Protein AF-H8H345-F1 (afdb_monomer)

Mean predicted aligned error: 16.33 Å

Secondary structure (DSSP, 8-state):
----PPPPP-PPPGGGSSS------PPPPPPTT-----PPPP-TTTHHHHHHHHHHHHHTTTTSTT-TTHHHHHHHHHHHHHHHHHTTSS---------SHHHHHHHHHHHHHHHHHHHHHHHHHHHHHHHHHHHHHHHHHHHHHHHHHHHHHH-SSSSEEE-SS-EEE--PPPP----S-HHHHHHHHHHH-GGGGGG--PPP-HHHHHHHEEEETTEEEETTT--B---TTPPP-------------TT------

Foldseek 3Di:
DDDDDDDDDDDDDPPPPPPPDDDPDPDDDDPPDDDQPQDPQDDPVCLVVLVVVLVVCVVVVLCDDPPPCVSVNVNSVVNNVVVCCVVVVDPPPPPDDPPDPVSVVVVLVVVLVVVVVVVVVVVVVVVVVVVVVVVVVVCCVVCVVVVVVVQVVPDDPDQWDDDPVGIDGDDDDDDDDDDPDPVVVVVVLVVVDDPSVVVDDDDDDVVVVVVQWDDDPPFIAGPVPRHTDPDPPDDDDHDDDDDDRDHDPPPPDPPDD

Sequence (257 aa):
MVRIDSPPESPQPLAAFLQTIPDLQLPSPPPAGKTVHMISAIDPTTYADALTRIQALWNAGASQIGHPDHAEFEGLYAAITVYEVAEGLSAPQDQFQIDTLERLQWFVGKKADLQSRKVRLKAQYDAMLRDIERNEEHLDWRYAAQAEQVLRANLSKGKSLKLLTGTVGLRKTAARVGTTDDAALLRALEAAGGDLATVIEPKINLTALNRLIKIEGDTVYLVSEGTIAELPGLSIKPATETFFVKAGKEGEGTDQE

Radius of gyration: 32.76 Å; Cα contacts (8 Å, |Δi|>4): 122; chains: 1; bounding box: 68×77×84 Å

Structure (mmCIF, N/CA/C/O backbone):
data_AF-H8H345-F1
#
_entry.id   AF-H8H345-F1
#
loop_
_atom_site.group_PDB
_atom_site.id
_atom_site.type_symbol
_atom_site.label_atom_id
_atom_site.label_alt_id
_atom_site.label_comp_id
_atom_site.label_asym_id
_atom_site.label_entity_id
_atom_site.label_seq_id
_atom_site.pdbx_PDB_ins_code
_atom_site.Cartn_x
_atom_site.Cartn_y
_atom_site.Cartn_z
_atom_site.occupancy
_atom_site.B_iso_or_equiv
_atom_site.auth_seq_id
_atom_site.auth_comp_id
_atom_s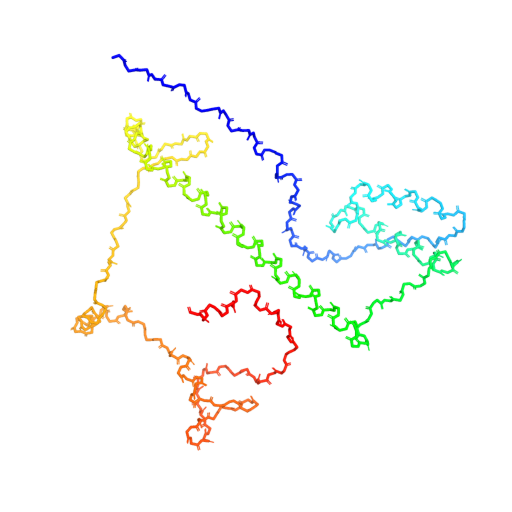ite.auth_asym_id
_atom_site.auth_atom_id
_atom_site.pdbx_PDB_model_num
ATOM 1 N N . MET A 1 1 ? 9.483 35.669 -39.338 1.00 37.41 1 MET A N 1
ATOM 2 C CA . MET A 1 1 ? 9.876 36.281 -38.051 1.00 37.41 1 MET A CA 1
ATOM 3 C C . MET A 1 1 ? 8.944 35.701 -36.996 1.00 37.41 1 MET A C 1
ATOM 5 O O . MET A 1 1 ? 7.823 36.164 -36.856 1.00 37.41 1 MET A O 1
ATOM 9 N N . VAL A 1 2 ? 9.336 34.567 -36.412 1.00 34.53 2 VAL A N 1
ATOM 10 C CA . VAL A 1 2 ? 8.482 33.745 -35.538 1.00 34.53 2 VAL A CA 1
ATOM 11 C C . VAL A 1 2 ? 8.724 34.199 -34.102 1.00 34.53 2 VAL A C 1
ATOM 13 O O . VAL A 1 2 ? 9.861 34.159 -33.637 1.00 34.53 2 VAL A O 1
ATOM 16 N N . ARG A 1 3 ? 7.679 34.713 -33.443 1.00 33.69 3 ARG A N 1
ATOM 17 C CA . ARG A 1 3 ? 7.722 35.089 -32.027 1.00 33.69 3 ARG A CA 1
ATOM 18 C C . ARG A 1 3 ? 7.862 33.816 -31.195 1.00 33.69 3 ARG A C 1
ATOM 20 O O . ARG A 1 3 ? 7.059 32.901 -31.332 1.00 33.69 3 ARG A O 1
ATOM 27 N N . ILE A 1 4 ? 8.916 33.769 -30.391 1.00 36.56 4 ILE A N 1
ATOM 28 C CA . ILE A 1 4 ? 9.134 32.761 -29.359 1.00 36.56 4 ILE A CA 1
ATOM 29 C C . ILE A 1 4 ? 8.325 33.245 -28.156 1.00 36.56 4 ILE A C 1
ATOM 31 O O . ILE A 1 4 ? 8.681 34.259 -27.557 1.00 36.56 4 ILE A O 1
ATOM 35 N N . ASP A 1 5 ? 7.207 32.580 -27.873 1.00 36.41 5 ASP A N 1
ATOM 36 C CA . ASP A 1 5 ? 6.424 32.834 -26.667 1.00 36.41 5 ASP A CA 1
ATOM 37 C C . ASP A 1 5 ? 7.229 32.420 -25.427 1.00 36.41 5 ASP A C 1
ATOM 39 O O . ASP A 1 5 ? 7.896 31.381 -25.402 1.00 36.41 5 ASP A O 1
ATOM 43 N N . SER A 1 6 ? 7.191 33.289 -24.418 1.00 42.72 6 SER A N 1
ATOM 44 C CA . SER A 1 6 ? 7.833 33.121 -23.116 1.00 42.72 6 SER A CA 1
ATOM 45 C C . SER A 1 6 ? 7.435 31.803 -22.431 1.00 42.72 6 SER A C 1
ATOM 47 O O . SER A 1 6 ? 6.318 31.319 -22.629 1.00 42.72 6 SER A O 1
ATOM 49 N N . PRO A 1 7 ? 8.320 31.218 -21.601 1.00 44.09 7 PRO A N 1
ATOM 50 C CA . PRO A 1 7 ? 8.032 29.976 -20.891 1.00 44.09 7 PRO A CA 1
ATOM 51 C C . PRO A 1 7 ? 6.863 30.148 -19.903 1.00 44.09 7 PRO A C 1
ATOM 53 O O . PRO A 1 7 ? 6.698 31.237 -19.347 1.00 44.09 7 PRO A O 1
ATOM 56 N N . PRO A 1 8 ? 6.066 29.089 -19.661 1.00 47.91 8 PRO A N 1
ATOM 57 C CA . PRO A 1 8 ? 5.010 29.121 -18.660 1.00 47.91 8 PRO A CA 1
ATOM 58 C C . PRO A 1 8 ? 5.604 29.311 -17.262 1.00 47.91 8 PRO A C 1
ATOM 60 O O . PRO A 1 8 ? 6.683 28.799 -16.953 1.00 47.91 8 PRO A O 1
ATOM 63 N N . GLU A 1 9 ? 4.881 30.080 -16.451 1.00 41.66 9 GLU A N 1
ATOM 64 C CA . GLU A 1 9 ? 5.202 30.419 -15.069 1.00 41.66 9 GLU A CA 1
ATOM 65 C C . GLU A 1 9 ? 5.639 29.200 -14.253 1.00 41.66 9 GLU A C 1
ATOM 67 O O . GLU A 1 9 ? 5.088 28.102 -14.361 1.00 41.66 9 GLU A O 1
ATOM 72 N N . SER A 1 10 ? 6.655 29.4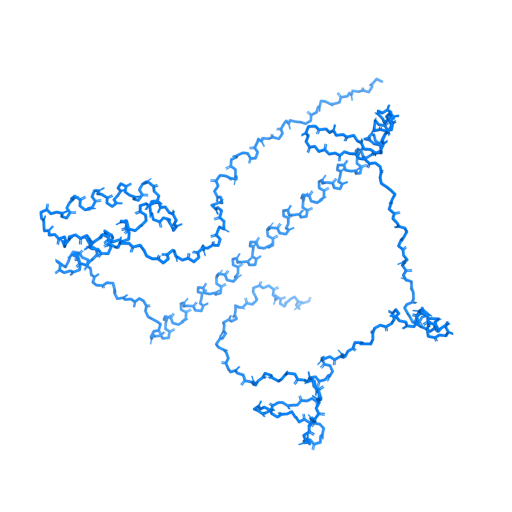34 -13.423 1.00 45.16 10 SER A N 1
ATOM 73 C CA . SER A 1 10 ? 7.213 28.488 -12.470 1.00 45.16 10 SER A CA 1
ATOM 74 C C . SER A 1 10 ? 6.109 27.737 -11.714 1.00 45.16 10 SER A C 1
ATOM 76 O O . SER A 1 10 ? 5.221 28.387 -11.153 1.00 45.16 10 SER A O 1
ATOM 78 N N . PRO A 1 11 ? 6.166 26.395 -11.627 1.00 44.50 11 PRO A N 1
ATOM 79 C CA . PRO A 1 11 ? 5.261 25.656 -10.763 1.00 44.50 11 PRO A CA 1
ATOM 80 C C . PRO A 1 11 ? 5.440 26.176 -9.338 1.00 44.50 11 PRO A C 1
ATOM 82 O O . PRO A 1 11 ? 6.560 26.222 -8.818 1.00 44.50 11 PRO A O 1
ATOM 85 N N . GLN A 1 12 ? 4.339 26.600 -8.713 1.00 53.56 12 G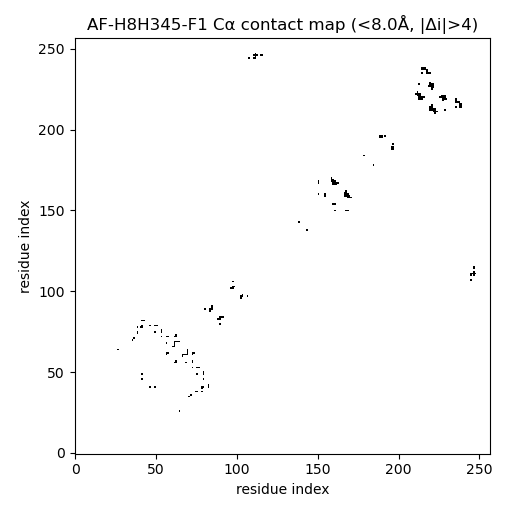LN A N 1
ATOM 86 C CA . GLN A 1 12 ? 4.358 26.900 -7.289 1.00 53.56 12 GLN A CA 1
ATOM 87 C C . GLN A 1 12 ? 4.928 25.687 -6.542 1.00 53.56 12 GLN A C 1
ATOM 89 O O . GLN A 1 12 ? 4.588 24.547 -6.879 1.00 53.56 12 GLN A O 1
ATOM 94 N N . PRO A 1 13 ? 5.821 25.891 -5.561 1.00 42.91 13 PRO A N 1
ATOM 95 C CA . PRO A 1 13 ? 6.455 24.781 -4.882 1.00 42.91 13 PRO A CA 1
ATOM 96 C C . PRO A 1 13 ? 5.393 23.935 -4.173 1.00 42.91 13 PRO A C 1
ATOM 98 O O . PRO A 1 13 ? 4.729 24.396 -3.246 1.00 42.91 13 PRO A O 1
ATOM 101 N N . LEU A 1 14 ? 5.319 22.653 -4.544 1.00 42.88 14 LEU A N 1
ATOM 102 C CA . LEU A 1 14 ? 4.650 21.551 -3.828 1.00 42.88 14 LEU A CA 1
ATOM 103 C C . LEU A 1 14 ? 5.213 21.317 -2.404 1.00 42.88 14 LEU A C 1
ATOM 105 O O . LEU A 1 14 ? 5.019 20.261 -1.808 1.00 42.88 14 LEU A O 1
ATOM 109 N N . ALA A 1 15 ? 5.911 22.298 -1.829 1.00 40.66 15 ALA A N 1
ATOM 110 C CA . ALA A 1 15 ? 6.511 22.240 -0.504 1.00 40.66 15 ALA A CA 1
ATOM 111 C C . ALA A 1 15 ? 5.479 22.367 0.633 1.00 40.66 15 ALA A C 1
ATOM 113 O O . ALA A 1 15 ? 5.819 22.107 1.782 1.00 40.66 15 ALA A O 1
ATOM 114 N N . ALA A 1 16 ? 4.222 22.722 0.338 1.00 44.41 16 ALA A N 1
ATOM 115 C CA . ALA A 1 16 ? 3.190 22.900 1.363 1.00 44.41 16 ALA A CA 1
ATOM 116 C C . ALA A 1 16 ? 2.324 21.652 1.636 1.00 44.41 16 ALA A C 1
ATOM 118 O O . ALA A 1 16 ? 1.582 21.654 2.613 1.00 44.41 16 ALA A O 1
ATOM 119 N N . PHE A 1 17 ? 2.400 20.585 0.825 1.00 44.41 17 PHE A N 1
ATOM 120 C CA . PHE A 1 17 ? 1.486 19.432 0.963 1.00 44.41 17 PHE A CA 1
ATOM 121 C C . PHE A 1 17 ? 2.131 18.150 1.522 1.00 44.41 17 PHE A C 1
ATOM 123 O O . PHE A 1 17 ? 1.422 17.222 1.895 1.00 44.41 17 PHE A O 1
ATOM 130 N N . LEU A 1 18 ? 3.463 18.094 1.636 1.00 36.38 18 LEU A N 1
ATOM 131 C CA . LEU A 1 18 ? 4.187 16.913 2.138 1.00 36.38 18 LEU A CA 1
ATOM 132 C C . LEU A 1 18 ? 4.676 17.032 3.593 1.00 36.38 18 LEU A C 1
ATOM 134 O O . LEU A 1 18 ? 5.403 16.165 4.061 1.00 36.38 18 LEU A O 1
ATOM 138 N N . GLN A 1 19 ? 4.255 18.055 4.345 1.00 41.97 19 GLN A N 1
ATOM 139 C CA . GLN A 1 19 ? 4.607 18.190 5.770 1.00 41.97 19 GLN A CA 1
ATOM 140 C C . GLN A 1 19 ? 3.657 17.461 6.744 1.00 41.97 19 GLN A C 1
ATOM 142 O O . GLN A 1 19 ? 3.771 17.647 7.950 1.00 41.97 19 GLN A O 1
ATOM 147 N N . THR A 1 20 ? 2.730 16.617 6.277 1.00 42.34 20 THR A N 1
ATOM 148 C CA . THR A 1 20 ? 1.768 15.919 7.162 1.00 42.34 20 THR A CA 1
ATOM 149 C C . THR A 1 20 ? 1.497 14.461 6.773 1.00 42.34 20 THR A C 1
ATOM 151 O O . THR A 1 20 ? 0.363 13.991 6.821 1.00 42.34 20 THR A O 1
ATOM 154 N N . ILE A 1 21 ? 2.541 13.698 6.441 1.00 41.19 21 ILE A N 1
ATOM 155 C CA . ILE A 1 21 ? 2.471 12.232 6.541 1.00 41.19 21 ILE A CA 1
ATOM 156 C C . ILE A 1 21 ? 3.560 11.801 7.527 1.00 41.19 21 ILE A C 1
ATOM 158 O O . ILE A 1 21 ? 4.716 11.703 7.122 1.00 41.19 21 ILE A O 1
ATOM 162 N N . PRO A 1 22 ? 3.242 11.614 8.822 1.00 43.09 22 PRO A N 1
ATOM 163 C CA . PRO A 1 22 ? 4.190 10.994 9.734 1.00 43.09 22 PRO A CA 1
ATOM 164 C C . PRO A 1 22 ? 4.512 9.593 9.207 1.00 43.09 22 PRO A C 1
ATOM 166 O O . PRO A 1 22 ? 3.608 8.851 8.810 1.00 43.09 22 PRO A O 1
ATOM 169 N N . ASP A 1 23 ? 5.805 9.279 9.158 1.00 40.03 23 ASP A N 1
ATOM 170 C CA . ASP A 1 23 ? 6.347 7.991 8.746 1.00 40.03 23 ASP A CA 1
ATOM 171 C C . ASP A 1 23 ? 5.523 6.834 9.330 1.00 40.03 23 ASP A C 1
ATOM 173 O O . ASP A 1 23 ? 5.358 6.703 10.544 1.00 40.03 23 ASP A O 1
ATOM 177 N N . LEU A 1 24 ? 5.021 5.965 8.449 1.00 34.66 24 LEU A N 1
ATOM 178 C CA . LEU A 1 24 ? 4.447 4.664 8.795 1.00 34.66 24 LEU A CA 1
ATOM 179 C C . LEU A 1 24 ? 5.583 3.722 9.216 1.00 34.66 24 LEU A C 1
ATOM 181 O O . LEU A 1 24 ? 5.914 2.747 8.542 1.00 34.66 24 LEU A O 1
ATOM 185 N N . GLN A 1 25 ? 6.214 4.046 10.337 1.00 40.03 25 GLN A N 1
ATOM 186 C CA . GLN A 1 25 ? 7.181 3.195 10.995 1.00 40.03 25 GLN A CA 1
ATOM 187 C C . GLN A 1 25 ? 6.388 2.089 11.695 1.00 40.03 25 GLN A C 1
ATOM 189 O O . GLN A 1 25 ? 5.657 2.332 12.655 1.00 40.03 25 GLN A O 1
ATOM 194 N N . LEU A 1 26 ? 6.468 0.866 11.162 1.00 34.41 26 LEU A N 1
ATOM 195 C CA . LEU A 1 26 ? 5.926 -0.308 11.843 1.00 34.41 26 LEU A CA 1
ATOM 196 C C . LEU A 1 26 ? 6.542 -0.360 13.251 1.00 34.41 26 LEU A C 1
ATOM 198 O O . LEU A 1 26 ? 7.767 -0.252 13.363 1.00 34.41 26 LEU A O 1
ATOM 202 N N . PRO A 1 27 ? 5.733 -0.492 14.318 1.00 36.56 27 PRO A N 1
ATOM 203 C CA . PRO A 1 27 ? 6.249 -0.462 15.676 1.00 36.56 27 PRO A CA 1
ATOM 204 C C . PRO A 1 27 ? 7.226 -1.622 15.870 1.00 36.56 27 PRO A C 1
ATOM 206 O O . PRO A 1 27 ? 6.859 -2.792 15.746 1.00 36.56 27 PRO A O 1
ATOM 209 N N . SER A 1 28 ? 8.484 -1.290 16.163 1.00 42.28 28 SER A N 1
ATOM 210 C CA . SER A 1 28 ? 9.466 -2.258 16.644 1.00 42.28 28 SER A CA 1
ATOM 211 C C . SER A 1 28 ? 8.919 -2.948 17.899 1.00 42.28 28 SER A C 1
ATOM 213 O O . SER A 1 28 ? 8.278 -2.283 18.720 1.00 42.28 28 SER A O 1
ATOM 215 N N . PRO A 1 29 ? 9.167 -4.258 18.086 1.00 35.28 29 PRO A N 1
ATOM 216 C CA . PRO A 1 29 ? 8.771 -4.942 19.309 1.00 35.28 29 PRO A CA 1
ATOM 217 C C . PRO A 1 29 ? 9.363 -4.209 20.525 1.00 35.28 29 PRO A C 1
ATOM 219 O O . PRO A 1 29 ? 10.512 -3.755 20.461 1.00 35.28 29 PRO A O 1
ATOM 222 N N . PRO A 1 30 ? 8.590 -4.047 21.615 1.00 37.97 30 PRO A N 1
ATOM 223 C CA . PRO A 1 30 ? 9.020 -3.258 22.759 1.00 37.97 30 PRO A CA 1
ATOM 224 C C . PRO A 1 30 ? 10.311 -3.842 23.351 1.00 37.97 30 PRO A C 1
ATOM 226 O O . PRO A 1 30 ? 10.422 -5.065 23.485 1.00 37.97 30 PRO A O 1
ATOM 229 N N . PRO A 1 31 ? 11.294 -2.999 23.718 1.00 44.62 31 PRO A N 1
ATOM 230 C CA . PRO A 1 31 ? 12.499 -3.468 24.382 1.00 44.62 31 PRO A CA 1
ATOM 231 C C . PRO A 1 31 ? 12.118 -4.128 25.710 1.00 44.62 31 PRO A C 1
ATOM 233 O O . PRO A 1 31 ? 11.448 -3.528 26.554 1.00 44.62 31 PRO A O 1
ATOM 236 N N . ALA A 1 32 ? 12.541 -5.380 25.886 1.00 42.00 32 ALA A N 1
ATOM 237 C CA . ALA A 1 32 ? 12.383 -6.100 27.137 1.00 42.00 32 ALA A CA 1
ATOM 238 C C . ALA A 1 32 ? 13.171 -5.369 28.236 1.00 42.00 32 ALA A C 1
ATOM 240 O O . ALA A 1 32 ? 14.398 -5.318 28.192 1.00 42.00 32 ALA A O 1
ATOM 241 N N . GLY A 1 33 ? 12.454 -4.792 29.206 1.00 50.62 33 GLY A N 1
ATOM 242 C CA . GLY A 1 33 ? 13.047 -4.236 30.426 1.00 50.62 33 GLY A CA 1
ATOM 243 C C . GLY A 1 33 ? 12.946 -2.720 30.610 1.00 50.62 33 GLY A C 1
ATOM 244 O O . GLY A 1 33 ? 13.900 -2.118 31.095 1.00 50.62 33 GLY A O 1
ATOM 245 N N . LYS A 1 34 ? 11.816 -2.079 30.274 1.00 47.25 34 LYS A N 1
ATOM 246 C CA . LYS A 1 34 ? 11.572 -0.689 30.699 1.00 47.25 34 LYS A CA 1
ATOM 247 C C . LYS A 1 34 ? 11.144 -0.667 32.171 1.00 47.25 34 LYS A C 1
ATOM 249 O O . LYS A 1 34 ? 10.072 -1.157 32.519 1.00 47.25 34 LYS A O 1
ATOM 254 N N . THR A 1 35 ? 11.992 -0.105 33.026 1.00 48.25 35 THR A N 1
ATOM 255 C CA . THR A 1 35 ? 11.674 0.262 34.409 1.00 48.25 35 THR A CA 1
ATOM 256 C C . THR A 1 35 ? 10.487 1.222 34.383 1.00 48.25 35 THR A C 1
ATOM 258 O O . THR A 1 35 ? 10.613 2.367 33.951 1.00 48.25 35 THR A O 1
ATOM 261 N N . VAL A 1 36 ? 9.312 0.744 34.789 1.00 44.97 36 VAL A N 1
ATOM 262 C CA . VAL A 1 36 ? 8.137 1.595 34.985 1.00 44.97 36 VAL A CA 1
ATOM 263 C C . VAL A 1 36 ? 8.442 2.452 36.206 1.00 44.97 36 VAL A C 1
ATOM 265 O O . VAL A 1 36 ? 8.444 1.953 37.331 1.00 44.97 36 VAL A O 1
ATOM 268 N N . HIS A 1 37 ? 8.770 3.726 35.992 1.00 51.91 37 HIS A N 1
ATOM 269 C CA . HIS A 1 37 ? 8.756 4.696 37.076 1.00 51.91 37 HIS A CA 1
ATOM 270 C C . HIS A 1 37 ? 7.329 4.709 37.622 1.00 51.91 37 HIS A C 1
ATOM 272 O O . HIS A 1 37 ? 6.406 5.129 36.929 1.00 51.91 37 HIS A O 1
ATOM 278 N N . MET A 1 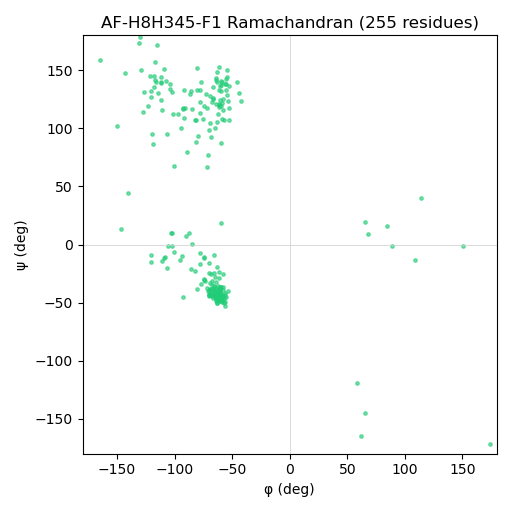38 ? 7.137 4.155 38.821 1.00 52.38 38 MET A N 1
ATOM 279 C CA . MET A 1 38 ? 5.850 4.217 39.499 1.00 52.38 38 MET A CA 1
ATOM 280 C C . MET A 1 38 ? 5.559 5.688 39.777 1.00 52.38 38 MET A C 1
ATOM 282 O O . MET A 1 38 ? 6.200 6.303 40.626 1.00 52.38 38 MET A O 1
ATOM 286 N N . ILE A 1 39 ? 4.641 6.257 39.003 1.00 70.56 39 ILE A N 1
ATOM 287 C CA . ILE A 1 39 ? 4.119 7.596 39.247 1.00 70.56 39 ILE A CA 1
ATOM 288 C C . ILE A 1 39 ? 3.328 7.512 40.550 1.00 70.56 39 ILE A C 1
ATOM 290 O O . ILE A 1 39 ? 2.472 6.639 40.707 1.00 70.56 39 ILE A O 1
ATOM 294 N N . SER A 1 40 ? 3.676 8.370 41.507 1.00 72.31 40 SER A N 1
ATOM 295 C CA . SER A 1 40 ? 2.975 8.477 42.785 1.00 72.31 40 SER A CA 1
ATOM 296 C C . SER A 1 40 ? 1.480 8.705 42.554 1.00 72.31 40 SER A C 1
ATOM 298 O O . SER A 1 40 ? 1.097 9.387 41.604 1.00 72.31 40 SER A O 1
ATOM 300 N N . ALA A 1 41 ? 0.636 8.137 43.419 1.00 77.12 41 ALA A N 1
ATOM 301 C CA . ALA A 1 41 ? -0.806 8.354 43.358 1.00 77.12 41 ALA A CA 1
ATOM 302 C C . ALA A 1 41 ? -1.120 9.860 43.403 1.00 77.12 41 ALA A C 1
ATOM 304 O O . ALA A 1 41 ? -0.555 10.580 44.226 1.00 77.12 41 ALA A O 1
ATOM 305 N N . ILE A 1 42 ? -1.991 10.316 42.502 1.00 85.00 42 ILE A N 1
ATOM 306 C CA . ILE A 1 42 ? -2.419 11.714 42.430 1.00 85.00 42 ILE A CA 1
ATOM 307 C C . ILE A 1 42 ? -3.429 11.983 43.545 1.00 85.00 42 ILE A C 1
ATOM 309 O O . ILE A 1 42 ? -4.290 11.153 43.833 1.00 85.00 42 ILE A O 1
ATOM 313 N N . ASP A 1 43 ? -3.308 13.153 44.159 1.00 84.44 43 ASP A N 1
ATOM 314 C CA . ASP A 1 43 ? -4.165 13.654 45.226 1.00 84.44 43 ASP A CA 1
ATOM 315 C C . ASP A 1 43 ? -4.621 15.099 44.921 1.00 84.44 43 ASP A C 1
ATOM 317 O O . ASP A 1 43 ? -4.131 15.715 43.963 1.00 84.44 43 ASP A O 1
ATOM 321 N N . PRO A 1 44 ? -5.524 15.693 45.726 1.00 80.50 44 PRO A N 1
ATOM 322 C CA . PRO A 1 44 ? -6.022 17.044 45.466 1.00 80.50 44 PRO A CA 1
ATOM 323 C C . PRO A 1 44 ? -4.935 18.123 45.410 1.00 80.50 44 PRO A C 1
ATOM 325 O O . PRO A 1 44 ? -5.130 19.156 44.771 1.00 80.50 44 PRO A O 1
ATOM 328 N N . THR A 1 45 ? -3.792 17.908 46.067 1.00 81.62 45 THR A N 1
ATOM 329 C CA . THR A 1 45 ? -2.686 18.875 46.101 1.00 81.62 45 THR A CA 1
ATOM 330 C C . THR A 1 45 ? -1.739 18.752 44.910 1.00 81.62 45 THR A C 1
ATOM 332 O O . THR A 1 45 ? -1.062 19.718 44.579 1.00 81.62 45 THR A O 1
ATOM 335 N N . THR A 1 46 ? -1.726 17.600 44.237 1.00 89.31 46 THR A N 1
ATOM 336 C CA . THR A 1 46 ? -0.828 17.283 43.113 1.00 89.31 46 THR A CA 1
ATOM 337 C C . THR A 1 46 ? -1.544 17.230 41.760 1.00 89.31 46 THR A C 1
ATOM 339 O O . THR A 1 46 ? -0.898 17.252 40.711 1.00 89.31 46 THR A O 1
ATOM 342 N N . TYR A 1 47 ? -2.879 17.224 41.754 1.00 90.44 47 TYR A N 1
ATOM 343 C CA . TYR A 1 47 ? -3.703 17.138 40.546 1.00 90.44 47 TYR A CA 1
ATOM 344 C C . TYR A 1 47 ? -3.461 18.277 39.538 1.00 90.44 47 TYR A C 1
ATOM 346 O O . TYR A 1 47 ? -3.306 18.027 38.342 1.00 90.44 47 TYR A O 1
ATOM 354 N N . ALA A 1 48 ? -3.366 19.529 40.000 1.00 92.56 48 ALA A N 1
ATOM 355 C CA . ALA A 1 48 ? -3.124 20.680 39.120 1.00 92.56 48 ALA A CA 1
ATOM 356 C C . ALA A 1 48 ? -1.746 20.621 38.430 1.00 92.56 48 ALA A C 1
ATOM 358 O O . ALA A 1 48 ? -1.611 20.964 37.249 1.00 92.56 48 ALA A O 1
ATOM 359 N N . ASP A 1 49 ? -0.733 20.133 39.146 1.00 92.19 49 ASP A N 1
ATOM 360 C CA . ASP A 1 49 ? 0.615 19.949 38.610 1.00 92.19 49 ASP A CA 1
ATOM 361 C C . ASP A 1 49 ? 0.649 18.798 37.597 1.00 92.19 49 ASP A C 1
ATOM 363 O O . ASP A 1 49 ? 1.267 18.924 36.537 1.00 92.19 49 ASP A O 1
ATOM 367 N N . ALA A 1 50 ? -0.083 17.711 37.866 1.00 92.12 50 ALA A N 1
ATOM 368 C CA . ALA A 1 50 ? -0.245 16.597 36.937 1.00 92.12 50 ALA A CA 1
ATOM 369 C C . ALA A 1 50 ? -0.915 17.038 35.622 1.00 92.12 50 ALA A C 1
ATOM 371 O O . ALA A 1 50 ? -0.410 16.717 34.544 1.00 92.12 50 ALA A O 1
ATOM 372 N N . LEU A 1 51 ? -1.985 17.842 35.686 1.00 93.94 51 LEU A N 1
ATOM 373 C CA . LEU A 1 51 ? -2.630 18.419 34.498 1.00 93.94 51 LEU A CA 1
ATOM 374 C C . LEU A 1 51 ? -1.684 19.335 33.704 1.00 93.94 51 LEU A C 1
ATOM 376 O O . LEU A 1 51 ? -1.625 19.288 32.474 1.00 93.94 51 LEU A O 1
ATOM 380 N N . THR A 1 52 ? -0.893 20.150 34.400 1.00 95.75 52 THR A N 1
ATOM 381 C CA . THR A 1 52 ? 0.093 21.026 33.751 1.00 95.75 52 THR A CA 1
ATOM 382 C C . THR A 1 52 ? 1.184 20.205 33.060 1.00 95.75 52 THR A C 1
ATOM 384 O O . THR A 1 52 ? 1.562 20.487 31.917 1.00 95.75 52 THR A O 1
ATOM 387 N N . ARG A 1 53 ? 1.669 19.147 33.720 1.00 96.06 53 ARG A N 1
ATOM 388 C CA . ARG A 1 53 ? 2.711 18.270 33.181 1.00 96.06 53 ARG A CA 1
ATOM 389 C C . ARG A 1 53 ? 2.216 17.471 31.982 1.00 96.06 53 ARG A C 1
ATOM 391 O O . ARG A 1 53 ? 2.924 17.419 30.975 1.00 96.06 53 ARG A O 1
ATOM 398 N N . ILE A 1 54 ? 1.013 16.901 32.042 1.00 95.69 54 ILE A N 1
ATOM 399 C CA . ILE A 1 54 ? 0.478 16.128 30.919 1.00 95.69 54 ILE A CA 1
ATOM 400 C C . ILE A 1 54 ? 0.218 17.007 29.694 1.00 95.69 54 ILE A C 1
ATOM 402 O O . ILE A 1 54 ? 0.498 16.586 28.572 1.00 95.69 54 ILE A O 1
ATOM 406 N N . GLN A 1 55 ? -0.214 18.256 29.891 1.00 96.50 55 GLN A N 1
ATOM 407 C CA . GLN A 1 55 ? -0.367 19.215 28.798 1.00 96.50 55 GLN A CA 1
ATOM 408 C C . GLN A 1 55 ? 0.982 19.562 28.150 1.00 96.50 55 GLN A C 1
ATOM 410 O O . GLN A 1 55 ? 1.075 19.651 26.924 1.00 96.50 55 GLN A O 1
ATOM 415 N N . ALA A 1 56 ? 2.041 19.734 28.948 1.00 95.69 56 ALA A N 1
ATOM 416 C CA . ALA A 1 56 ? 3.387 19.970 28.427 1.00 95.69 56 ALA A CA 1
ATOM 417 C C . ALA A 1 56 ? 3.902 18.771 27.609 1.00 95.69 56 ALA A C 1
ATOM 419 O O . ALA A 1 56 ? 4.439 18.959 26.517 1.00 95.69 56 ALA A O 1
ATOM 420 N N . LEU A 1 57 ? 3.683 17.548 28.101 1.00 95.56 57 LEU A N 1
ATOM 421 C CA . LEU A 1 57 ? 4.025 16.307 27.399 1.00 95.56 57 LEU A CA 1
ATOM 422 C C . LEU A 1 57 ? 3.242 16.156 26.087 1.00 95.56 57 LEU A C 1
ATOM 424 O O . LEU A 1 57 ? 3.821 15.814 25.056 1.00 95.56 57 LEU A O 1
ATOM 428 N N . TRP A 1 58 ? 1.946 16.473 26.097 1.00 95.06 58 TRP A N 1
ATOM 429 C CA . TRP A 1 58 ? 1.118 16.476 24.892 1.00 95.06 58 TRP A CA 1
ATOM 430 C C . TRP A 1 58 ? 1.663 17.440 23.835 1.00 95.06 58 TRP A C 1
ATOM 432 O O . TRP A 1 58 ? 1.845 17.058 22.680 1.00 95.06 58 TRP A O 1
ATOM 442 N N . ASN A 1 59 ? 1.986 18.673 24.234 1.00 95.44 59 ASN A N 1
ATOM 443 C CA . ASN A 1 59 ? 2.528 19.692 23.332 1.00 95.44 59 ASN A CA 1
ATOM 444 C C . ASN A 1 59 ? 3.908 19.313 22.768 1.00 95.44 59 ASN A C 1
ATOM 446 O O . ASN A 1 59 ? 4.248 19.734 21.665 1.00 95.44 59 ASN A O 1
ATOM 450 N N . ALA A 1 60 ? 4.684 18.509 23.499 1.00 94.50 60 ALA A N 1
ATOM 451 C CA . ALA A 1 60 ? 5.954 17.955 23.033 1.00 94.50 60 ALA A CA 1
ATOM 452 C C . ALA A 1 60 ? 5.788 16.752 22.080 1.00 94.50 60 ALA A C 1
ATOM 454 O O . ALA A 1 60 ? 6.769 16.297 21.503 1.00 94.50 60 ALA A O 1
ATOM 455 N N . GLY A 1 61 ? 4.566 16.238 21.891 1.00 94.94 61 GLY A N 1
ATOM 456 C CA . GLY A 1 61 ? 4.302 15.066 21.053 1.00 94.94 61 GLY A CA 1
ATOM 457 C C . GLY A 1 61 ? 4.496 13.727 21.769 1.00 94.94 61 GLY A C 1
ATOM 458 O O . GLY A 1 61 ? 4.554 12.688 21.112 1.00 94.94 61 GLY A O 1
ATOM 459 N N . ALA A 1 62 ? 4.548 13.714 23.106 1.00 95.06 62 ALA A N 1
ATOM 460 C CA . ALA A 1 62 ? 4.745 12.493 23.890 1.00 95.06 62 ALA A CA 1
ATOM 461 C C . ALA A 1 62 ? 3.581 11.486 23.797 1.00 95.06 62 ALA A C 1
ATOM 463 O O . ALA A 1 62 ? 3.725 10.342 24.221 1.00 95.06 62 ALA A O 1
ATOM 464 N N . SER A 1 63 ? 2.447 11.862 23.198 1.00 91.06 63 SER A N 1
ATOM 465 C CA . SER A 1 63 ? 1.358 10.929 22.882 1.00 91.06 63 SER A CA 1
ATOM 466 C C . SER A 1 63 ? 1.703 9.952 21.749 1.00 91.06 63 SER A C 1
ATOM 468 O O . SER A 1 63 ? 1.028 8.937 21.588 1.00 91.06 63 SER A O 1
ATOM 470 N N . GLN A 1 64 ? 2.751 10.219 20.963 1.00 92.06 64 GLN A N 1
ATOM 471 C CA . GLN A 1 64 ? 3.177 9.334 19.881 1.00 92.06 64 GLN A CA 1
ATOM 472 C C . GLN A 1 64 ? 4.010 8.159 20.402 1.00 92.06 64 GLN A C 1
ATOM 474 O O . GLN A 1 64 ? 4.982 8.328 21.145 1.00 92.06 64 GLN A O 1
ATOM 479 N N . ILE A 1 65 ? 3.669 6.957 19.934 1.00 85.88 65 ILE A N 1
ATOM 480 C CA . ILE A 1 65 ? 4.435 5.738 20.201 1.00 85.88 65 ILE A CA 1
ATOM 481 C C . ILE A 1 65 ? 5.860 5.925 19.658 1.00 85.88 65 ILE A C 1
ATOM 483 O O . ILE A 1 65 ? 6.053 6.131 18.463 1.00 85.88 65 ILE A O 1
ATOM 487 N N . GLY A 1 66 ? 6.856 5.845 20.546 1.00 89.44 66 GLY A N 1
ATOM 488 C CA . GLY A 1 66 ? 8.277 6.016 20.216 1.00 89.44 66 GLY A CA 1
ATOM 489 C C . GLY A 1 66 ? 8.909 7.314 20.729 1.00 89.44 66 GLY A C 1
ATOM 490 O O . GLY A 1 66 ? 10.135 7.395 20.779 1.00 89.44 66 GLY A O 1
ATOM 491 N N . HIS A 1 67 ? 8.114 8.290 21.183 1.00 93.56 67 HIS A N 1
ATOM 492 C CA . HIS A 1 67 ? 8.643 9.480 21.854 1.00 93.56 67 HIS A CA 1
ATOM 493 C C . HIS A 1 67 ? 9.352 9.087 23.172 1.00 93.56 67 HIS A C 1
ATOM 495 O O . HIS A 1 67 ? 8.843 8.212 23.887 1.00 93.56 67 HIS A O 1
ATOM 501 N N . PRO A 1 68 ? 10.505 9.694 23.534 1.00 95.69 68 PRO A N 1
ATOM 502 C CA . PRO A 1 68 ? 11.250 9.337 24.751 1.00 95.69 68 PRO A CA 1
ATOM 503 C C . PRO A 1 68 ? 10.376 9.378 26.013 1.00 95.69 68 PRO A C 1
ATOM 505 O O . PRO A 1 68 ? 10.413 8.445 26.818 1.00 95.69 68 PRO A O 1
ATOM 508 N N . ASP A 1 69 ? 9.508 10.386 26.102 1.00 95.31 69 ASP A N 1
ATOM 509 C CA . ASP A 1 69 ? 8.635 10.622 27.258 1.00 95.31 69 ASP A CA 1
ATOM 510 C C . ASP A 1 69 ? 7.263 9.929 27.163 1.00 95.31 69 ASP A C 1
ATOM 512 O O . ASP A 1 69 ? 6.398 10.145 28.009 1.00 95.31 69 ASP A O 1
ATOM 516 N N . HIS A 1 70 ? 7.031 9.074 26.158 1.00 93.25 70 HIS A N 1
ATOM 517 C CA . HIS A 1 70 ? 5.728 8.420 25.963 1.00 93.25 70 HIS A CA 1
ATOM 518 C C . HIS A 1 70 ? 5.285 7.589 27.176 1.00 93.25 70 HIS A C 1
ATOM 520 O O . HIS A 1 70 ? 4.115 7.577 27.542 1.00 93.25 70 HIS A O 1
ATOM 526 N N . ALA A 1 71 ? 6.236 6.937 27.849 1.00 92.69 71 ALA A N 1
ATOM 527 C CA . ALA A 1 71 ? 5.939 6.151 29.046 1.00 92.69 71 ALA A CA 1
ATOM 528 C C . ALA A 1 71 ? 5.485 7.023 30.231 1.00 92.69 71 ALA A C 1
ATOM 530 O O . ALA A 1 71 ? 4.639 6.594 31.012 1.00 92.69 71 ALA A O 1
ATOM 531 N N . GLU A 1 72 ? 6.035 8.234 30.363 1.00 93.12 72 GLU A N 1
ATOM 532 C CA . GLU A 1 72 ? 5.606 9.191 31.387 1.00 93.12 72 GLU A CA 1
ATOM 533 C C . GLU A 1 72 ? 4.211 9.727 31.059 1.00 93.12 72 GLU A C 1
ATOM 535 O O . GLU A 1 72 ? 3.352 9.766 31.936 1.00 93.12 72 GLU A O 1
ATOM 540 N N . PHE A 1 73 ? 3.972 10.075 29.790 1.00 94.12 73 PHE A N 1
ATOM 541 C CA . PHE A 1 73 ? 2.671 10.536 29.315 1.00 94.12 73 PHE A CA 1
ATOM 542 C C . PHE A 1 73 ? 1.562 9.516 29.608 1.00 94.12 73 PHE A C 1
ATOM 544 O O . PHE A 1 73 ? 0.577 9.869 30.250 1.00 94.12 73 PHE A O 1
ATOM 551 N N . GLU A 1 74 ? 1.744 8.255 29.206 1.00 92.31 74 GLU A N 1
ATOM 552 C CA . GLU A 1 74 ? 0.775 7.173 29.441 1.00 92.31 74 GLU A CA 1
ATOM 553 C C . GLU A 1 74 ? 0.517 6.943 30.934 1.00 92.31 74 GLU A C 1
ATOM 555 O O . GLU A 1 74 ? -0.631 6.855 31.371 1.00 92.31 74 GLU A O 1
ATOM 560 N N . GLY A 1 75 ? 1.580 6.887 31.741 1.00 91.56 75 GLY A N 1
ATOM 561 C CA . GLY A 1 75 ? 1.440 6.677 33.178 1.00 91.56 75 GLY A CA 1
ATOM 562 C C . GLY A 1 75 ? 0.698 7.827 33.865 1.00 91.56 75 GLY A C 1
ATOM 563 O O . GLY A 1 75 ? -0.161 7.587 34.714 1.00 91.56 75 GLY A O 1
ATOM 564 N N . LEU A 1 76 ? 1.008 9.072 33.492 1.00 92.19 76 LEU A N 1
ATOM 565 C CA . LEU A 1 76 ? 0.380 10.257 34.068 1.00 92.19 76 LEU A CA 1
ATOM 566 C C . LEU A 1 76 ? -1.078 10.377 33.613 1.00 92.19 76 LEU A C 1
ATOM 568 O O . LEU A 1 76 ? -1.943 10.675 34.431 1.00 92.19 76 LEU A O 1
ATOM 572 N N . TYR A 1 77 ? -1.364 10.071 32.344 1.00 91.31 77 TYR A N 1
ATOM 573 C CA . TYR A 1 77 ? -2.726 10.018 31.809 1.00 91.31 77 TYR A CA 1
ATOM 574 C C . TYR A 1 77 ? -3.581 9.003 32.569 1.00 91.31 77 TYR A C 1
ATOM 576 O O . TYR A 1 77 ? -4.686 9.323 33.012 1.00 91.31 77 TYR A O 1
ATOM 584 N N . ALA A 1 78 ? -3.049 7.796 32.782 1.00 89.69 78 ALA A N 1
ATOM 585 C CA . ALA A 1 78 ? -3.725 6.754 33.542 1.00 89.69 78 ALA A CA 1
ATOM 586 C C . ALA A 1 78 ? -3.970 7.177 35.000 1.00 89.69 78 ALA A C 1
ATOM 588 O O . ALA A 1 78 ? -5.081 7.015 35.501 1.00 89.69 78 ALA A O 1
ATOM 589 N N . ALA A 1 79 ? -2.971 7.761 35.671 1.00 89.94 79 ALA A N 1
ATOM 590 C CA . ALA A 1 79 ? -3.101 8.223 37.052 1.00 89.94 79 ALA A CA 1
ATOM 591 C C . ALA A 1 79 ? -4.143 9.347 37.202 1.00 89.94 79 ALA A C 1
ATOM 593 O O . ALA A 1 79 ? -4.955 9.302 38.127 1.00 89.94 79 ALA A O 1
ATOM 594 N N . ILE A 1 80 ? -4.155 10.315 36.275 1.00 90.94 80 ILE A N 1
ATOM 595 C CA . ILE A 1 80 ? -5.147 11.402 36.232 1.00 90.94 80 ILE A CA 1
ATOM 596 C C . ILE A 1 80 ? -6.544 10.814 36.049 1.00 90.94 80 ILE A C 1
ATOM 598 O O . ILE A 1 80 ? -7.442 11.121 36.826 1.00 90.94 80 ILE A O 1
ATOM 602 N N . THR A 1 81 ? -6.706 9.903 35.088 1.00 87.50 81 THR A N 1
ATOM 603 C CA . THR A 1 81 ? -7.996 9.260 34.803 1.00 87.50 81 THR A CA 1
ATOM 604 C C . THR A 1 81 ? -8.535 8.509 36.025 1.00 87.50 81 THR A C 1
ATOM 606 O O . THR A 1 81 ? -9.714 8.620 36.350 1.00 87.50 81 THR A O 1
ATOM 609 N N . VAL A 1 82 ? -7.683 7.760 36.737 1.00 88.00 82 VAL A N 1
ATOM 610 C CA . VAL A 1 82 ? -8.079 7.036 37.959 1.00 88.00 82 VAL A CA 1
ATOM 611 C C . VAL A 1 82 ? -8.536 8.000 39.055 1.00 88.00 82 VAL A C 1
ATOM 613 O O . VAL A 1 82 ? -9.572 7.758 39.675 1.00 88.00 82 VAL A O 1
ATOM 616 N N . TYR A 1 83 ? -7.793 9.086 39.279 1.00 88.94 83 TYR A N 1
ATOM 617 C CA . TYR A 1 83 ? -8.147 10.104 40.269 1.00 88.94 83 TYR A CA 1
ATOM 618 C C . TYR A 1 83 ? -9.468 10.803 39.923 1.00 88.94 83 TYR A C 1
ATOM 620 O O . TYR A 1 83 ? -10.357 10.888 40.766 1.00 88.94 83 TYR A O 1
ATOM 628 N N . GLU A 1 84 ? -9.644 11.242 38.674 1.00 88.94 84 GLU A N 1
ATOM 629 C CA . GLU A 1 84 ? -10.869 11.915 38.235 1.00 88.94 84 GLU A CA 1
ATOM 630 C C . GLU A 1 84 ? -12.114 11.033 38.389 1.00 88.94 84 GLU A C 1
ATOM 632 O O . GLU A 1 84 ? -13.174 11.531 38.765 1.00 88.94 84 GLU A O 1
ATOM 637 N N . VAL A 1 85 ? -12.001 9.728 38.121 1.00 84.06 85 VAL A N 1
ATOM 638 C CA . VAL A 1 85 ? -13.101 8.776 38.336 1.00 84.06 85 VAL A CA 1
ATOM 639 C C . VAL A 1 85 ? -13.379 8.582 39.829 1.00 84.06 85 VAL A C 1
ATOM 641 O O . VAL A 1 85 ? -14.543 8.554 40.227 1.00 84.06 85 VAL A O 1
ATOM 644 N N . ALA A 1 86 ? -12.339 8.470 40.664 1.00 86.00 86 ALA A N 1
ATOM 645 C CA . ALA A 1 86 ? -12.487 8.294 42.111 1.00 86.00 86 ALA A CA 1
ATOM 646 C C . ALA A 1 86 ? -13.152 9.506 42.791 1.00 86.00 86 ALA A C 1
ATOM 648 O O . ALA A 1 86 ? -13.999 9.329 43.664 1.00 86.00 86 ALA A O 1
ATOM 649 N N . GLU A 1 87 ? -12.819 10.720 42.349 1.00 88.00 87 GLU A N 1
ATOM 650 C CA . GLU A 1 87 ? -13.392 11.977 42.851 1.00 88.00 87 GLU A CA 1
ATOM 651 C C . GLU A 1 87 ? -14.714 12.365 42.160 1.00 88.00 87 GLU A C 1
ATOM 653 O O . GLU A 1 87 ? -15.296 13.409 42.458 1.00 88.00 87 GLU A O 1
ATOM 658 N N . GLY A 1 88 ? -15.203 11.553 41.215 1.00 82.44 88 GLY A N 1
ATOM 659 C CA . GLY A 1 88 ? -16.428 11.835 40.460 1.00 82.44 88 GLY A CA 1
ATOM 660 C C . GLY A 1 88 ? -16.334 13.064 39.544 1.00 82.44 88 GLY A C 1
ATOM 661 O O . GLY A 1 88 ? -17.363 13.608 39.143 1.00 82.44 88 GLY A O 1
ATOM 662 N N . LEU A 1 89 ? -15.116 13.504 39.214 1.00 82.50 89 LEU A N 1
ATOM 663 C CA . LEU A 1 89 ? -14.834 14.578 38.255 1.00 82.50 89 LEU A CA 1
ATOM 664 C C . LEU A 1 89 ? -15.031 14.110 36.809 1.00 82.50 89 LEU A C 1
ATOM 666 O O . LEU A 1 89 ? -15.424 14.900 35.951 1.00 82.50 89 LEU A O 1
ATOM 670 N N . SER A 1 90 ? -14.811 12.818 36.567 1.00 73.88 90 SER A N 1
ATOM 671 C CA . SER A 1 90 ? -15.098 12.144 35.307 1.00 73.88 90 SER A CA 1
ATOM 672 C C . SER A 1 90 ? -16.093 11.016 35.557 1.00 73.88 90 SER A C 1
ATOM 674 O O . SER A 1 90 ? -15.931 10.212 36.477 1.00 73.88 90 SER A O 1
ATOM 676 N N . ALA A 1 91 ? -17.138 10.937 34.728 1.00 64.81 91 ALA A N 1
ATOM 677 C CA . ALA A 1 91 ? -17.988 9.754 34.713 1.00 64.81 91 ALA A CA 1
ATOM 678 C C . ALA A 1 91 ? -17.112 8.538 34.366 1.00 64.81 91 ALA A C 1
ATOM 680 O O . ALA A 1 91 ? -16.248 8.668 33.488 1.00 64.81 91 ALA A O 1
ATOM 681 N N . PRO A 1 92 ? -17.311 7.369 35.006 1.00 61.81 92 PRO A N 1
ATOM 682 C CA . PRO A 1 92 ? -16.673 6.153 34.534 1.00 61.81 92 PRO A CA 1
ATOM 683 C C . PRO A 1 92 ? -17.021 6.024 33.053 1.00 61.81 92 PRO A C 1
ATOM 685 O O . PRO A 1 92 ? -18.197 6.008 32.688 1.00 61.81 92 PRO A O 1
ATOM 688 N N . GLN A 1 93 ? -16.004 6.050 32.188 1.00 61.81 93 GLN A N 1
ATOM 689 C CA . GLN A 1 93 ? -16.238 5.817 30.774 1.00 61.81 93 GLN A CA 1
ATOM 690 C C . GLN A 1 93 ? -16.722 4.378 30.669 1.00 61.81 93 GLN A C 1
ATOM 692 O O . GLN A 1 93 ? -15.915 3.449 30.738 1.00 61.81 93 GLN A O 1
ATOM 697 N N . ASP A 1 94 ? -18.035 4.192 30.544 1.00 60.12 94 ASP A N 1
ATOM 698 C CA . ASP A 1 94 ? -18.597 2.923 30.113 1.00 60.12 94 ASP A CA 1
ATOM 699 C C . ASP A 1 94 ? -17.875 2.573 28.815 1.00 60.12 94 ASP A C 1
ATOM 701 O O . ASP A 1 94 ? -18.050 3.235 27.786 1.00 60.12 94 ASP A O 1
ATOM 705 N N . GLN A 1 95 ? -16.976 1.588 28.886 1.00 69.94 95 GLN A N 1
ATOM 706 C CA . GLN A 1 95 ? -16.242 1.130 27.718 1.00 69.94 95 GLN A CA 1
ATOM 707 C C . GLN A 1 95 ? -17.281 0.792 26.658 1.00 69.94 95 GLN A C 1
ATOM 709 O O . GLN A 1 95 ? -18.197 0.009 26.909 1.00 69.94 95 GLN A O 1
ATOM 714 N N . PHE A 1 96 ? -17.177 1.417 25.488 1.00 76.94 96 PHE A N 1
ATOM 715 C CA . PHE A 1 96 ? -18.131 1.179 24.418 1.00 76.94 96 PHE A CA 1
ATOM 716 C C . PHE A 1 96 ? -18.129 -0.314 24.059 1.00 76.94 96 PHE A C 1
ATOM 718 O O . PHE A 1 96 ? -17.126 -0.847 23.584 1.00 76.94 96 PHE A O 1
ATOM 725 N N . GLN A 1 97 ? -19.259 -0.983 24.285 1.00 85.06 97 GLN A N 1
ATOM 726 C CA . GLN A 1 97 ? -19.464 -2.396 23.975 1.00 85.06 97 GLN A CA 1
ATOM 727 C C . GLN A 1 97 ? -20.568 -2.538 22.933 1.00 85.06 97 GLN A C 1
ATOM 729 O O . GLN A 1 97 ? -21.565 -1.824 22.966 1.00 85.06 97 GLN A O 1
ATOM 734 N N . ILE A 1 98 ? -20.401 -3.470 21.996 1.00 87.62 98 ILE A N 1
ATOM 735 C CA . ILE A 1 98 ? -21.433 -3.802 21.008 1.00 87.62 98 ILE A CA 1
ATOM 736 C C . ILE A 1 98 ? -22.316 -4.897 21.608 1.00 87.62 98 ILE A C 1
ATOM 738 O O . ILE A 1 98 ? -22.137 -6.082 21.345 1.00 87.62 98 ILE A O 1
ATOM 742 N N . ASP A 1 99 ? -23.234 -4.480 22.465 1.00 93.56 99 ASP A N 1
ATOM 743 C CA . ASP A 1 99 ? -24.154 -5.319 23.240 1.00 93.56 99 ASP A CA 1
ATOM 744 C C . ASP A 1 99 ? -25.618 -5.172 22.789 1.00 93.56 99 ASP A C 1
ATOM 746 O O . ASP A 1 99 ? -26.455 -6.016 23.107 1.00 93.56 99 ASP A O 1
ATOM 750 N N . THR A 1 100 ? -25.933 -4.140 22.000 1.00 93.31 100 THR A N 1
ATOM 751 C CA . THR A 1 100 ? -27.261 -3.916 21.416 1.00 93.31 100 THR A CA 1
ATOM 752 C C . THR A 1 100 ? -27.241 -3.973 19.890 1.00 93.31 100 THR A C 1
ATOM 754 O O . THR A 1 100 ? -26.223 -3.723 19.236 1.00 93.31 100 THR A O 1
ATOM 757 N N . LEU A 1 101 ? -28.409 -4.255 19.299 1.00 93.44 101 LEU A N 1
ATOM 758 C CA . LEU A 1 101 ? -28.591 -4.239 17.845 1.00 93.44 101 LEU A CA 1
ATOM 759 C C . LEU A 1 101 ? -28.287 -2.857 17.245 1.00 93.44 101 LEU A C 1
ATOM 761 O O . LEU A 1 101 ? -27.686 -2.769 16.179 1.00 93.44 101 LEU A O 1
ATOM 765 N N . GLU A 1 102 ? -28.640 -1.783 17.950 1.00 92.19 102 GLU A N 1
ATOM 766 C CA . GLU A 1 102 ? -28.357 -0.402 17.542 1.00 92.19 102 GLU A CA 1
ATOM 767 C C . GLU A 1 102 ? -26.848 -0.136 17.464 1.00 92.19 102 GLU A C 1
ATOM 769 O O . GLU A 1 102 ? -26.356 0.424 16.481 1.00 92.19 102 GLU A O 1
ATOM 774 N N . ARG A 1 103 ? -26.079 -0.597 18.461 1.00 89.38 103 ARG A N 1
ATOM 775 C CA . ARG A 1 103 ? -24.614 -0.474 18.457 1.00 89.38 103 ARG A CA 1
ATOM 776 C C . ARG A 1 103 ? -23.968 -1.365 17.394 1.00 89.38 103 ARG A C 1
ATOM 778 O O . ARG A 1 103 ? -22.978 -0.957 16.783 1.00 89.38 103 ARG A O 1
ATOM 785 N N . LEU A 1 104 ? -24.543 -2.537 17.105 1.00 91.25 104 LEU A N 1
ATOM 786 C CA . LEU A 1 104 ? -24.104 -3.384 15.991 1.00 91.25 104 LEU A CA 1
ATOM 787 C C . LEU A 1 104 ? -24.365 -2.705 14.638 1.00 91.25 104 LEU A C 1
ATOM 789 O O . LEU A 1 104 ? -23.490 -2.709 13.772 1.00 91.25 104 LEU A O 1
ATOM 793 N N . GLN A 1 105 ? -25.528 -2.073 14.466 1.00 90.69 105 GLN A N 1
ATOM 794 C CA . GLN A 1 105 ? -25.863 -1.303 13.269 1.00 90.69 105 GLN A CA 1
ATOM 795 C C . GLN A 1 105 ? -24.913 -0.117 13.087 1.00 90.69 105 GLN A C 1
ATOM 797 O O . GLN A 1 105 ? -24.401 0.096 11.987 1.00 90.69 105 GLN A O 1
ATOM 802 N N . TRP A 1 106 ? -24.615 0.614 14.165 1.00 91.88 106 TRP A N 1
ATOM 803 C CA . TRP A 1 106 ? -23.600 1.666 14.155 1.00 91.88 106 TRP A CA 1
ATOM 804 C C . TRP A 1 106 ? -22.234 1.127 13.714 1.00 91.88 106 TRP A C 1
ATOM 806 O O . TRP A 1 106 ? -21.601 1.711 12.834 1.00 91.88 106 TRP A O 1
ATOM 816 N N . PHE A 1 107 ? -21.797 -0.011 14.266 1.00 91.19 107 PHE A N 1
ATOM 817 C CA . PHE A 1 107 ? -20.518 -0.630 13.915 1.00 91.19 107 PHE A CA 1
ATOM 818 C C . PHE A 1 107 ? -20.458 -1.013 12.432 1.00 91.19 107 PHE A C 1
ATOM 820 O O . PHE A 1 107 ? -19.476 -0.708 11.749 1.00 91.19 107 PHE A O 1
ATOM 827 N N . VAL A 1 108 ? -21.517 -1.640 11.913 1.00 92.94 108 VAL A N 1
ATOM 828 C CA . VAL A 1 108 ? -21.635 -1.991 10.492 1.00 92.94 108 VAL A CA 1
ATOM 829 C C . VAL A 1 108 ? -21.583 -0.737 9.618 1.00 92.94 108 VAL A C 1
ATOM 831 O O . VAL A 1 108 ? -20.814 -0.714 8.655 1.00 92.94 108 VAL A O 1
ATOM 834 N N . GLY A 1 109 ? -22.318 0.319 9.983 1.00 89.44 109 GLY A N 1
ATOM 835 C CA . GLY A 1 109 ? -22.300 1.607 9.286 1.00 89.44 109 GLY A CA 1
ATOM 836 C C . GLY A 1 109 ? -20.904 2.228 9.252 1.00 89.44 109 GLY A C 1
ATOM 837 O O . GLY A 1 109 ? -20.385 2.530 8.180 1.00 89.44 109 GLY A O 1
ATOM 838 N N . LYS A 1 110 ? -20.220 2.306 10.401 1.00 91.44 110 LYS A N 1
ATOM 839 C CA . LYS A 1 110 ? -18.844 2.822 10.475 1.00 91.44 110 LYS A CA 1
ATOM 840 C C . LYS A 1 110 ? -17.859 2.002 9.656 1.00 91.44 110 LYS A C 1
ATOM 842 O O . LYS A 1 110 ? -16.984 2.565 8.998 1.00 91.44 110 LYS A O 1
ATOM 847 N N . LYS A 1 111 ? -17.988 0.676 9.666 1.00 91.31 111 LYS A N 1
ATOM 848 C CA . LYS A 1 111 ? -17.131 -0.194 8.858 1.00 91.31 111 LYS A CA 1
ATOM 849 C C . LYS A 1 111 ? -17.374 0.012 7.362 1.00 91.31 111 LYS A C 1
ATOM 851 O O . LYS A 1 111 ? -16.401 0.045 6.609 1.00 91.31 111 LYS A O 1
ATOM 856 N N . ALA A 1 112 ? -18.625 0.196 6.942 1.00 89.31 112 ALA A N 1
ATOM 857 C CA . ALA A 1 112 ? -18.960 0.518 5.559 1.00 89.31 112 ALA A CA 1
ATOM 858 C C . ALA A 1 112 ? -18.391 1.884 5.137 1.00 89.31 112 ALA A C 1
ATOM 860 O O . ALA A 1 112 ? -17.696 1.957 4.124 1.00 89.31 112 ALA A O 1
ATOM 861 N N . ASP A 1 113 ? -18.556 2.923 5.961 1.00 88.00 113 ASP A N 1
ATOM 862 C CA . ASP A 1 113 ? -17.995 4.260 5.715 1.00 88.00 113 ASP A CA 1
ATOM 863 C C . ASP A 1 113 ? -16.474 4.216 5.504 1.00 88.00 113 ASP A C 1
ATOM 865 O O . ASP A 1 113 ? -15.932 4.827 4.576 1.00 88.00 113 ASP A O 1
ATOM 869 N N . LEU A 1 114 ? -15.766 3.465 6.356 1.00 89.81 114 LEU A N 1
ATOM 870 C CA . LEU A 1 114 ? -14.318 3.286 6.262 1.00 89.81 114 LEU A CA 1
ATOM 871 C C . LEU A 1 114 ? -13.911 2.517 4.999 1.00 89.81 114 LEU A C 1
ATOM 873 O O . LEU A 1 114 ? -12.927 2.886 4.352 1.00 89.81 114 LEU A O 1
ATOM 877 N N . GLN A 1 115 ? -14.661 1.478 4.618 1.00 89.25 115 GLN A N 1
ATOM 878 C CA . GLN A 1 115 ? -14.431 0.742 3.371 1.00 89.25 115 GLN A CA 1
ATOM 879 C C . GLN A 1 115 ? -14.610 1.657 2.149 1.00 89.25 115 GLN A C 1
ATOM 881 O O . GLN A 1 115 ? -13.717 1.708 1.300 1.00 89.25 115 GLN A O 1
ATOM 886 N N . SER A 1 116 ? -15.681 2.451 2.096 1.00 87.31 116 SER A N 1
ATOM 887 C CA . SER A 1 116 ? -15.915 3.422 1.018 1.00 87.31 116 SER A CA 1
ATOM 888 C C . SER A 1 116 ? -14.835 4.505 0.977 1.00 87.31 116 SER A C 1
ATOM 890 O O . SER A 1 116 ? -14.324 4.843 -0.093 1.00 87.31 116 SER A O 1
ATOM 892 N N . ARG A 1 117 ? -14.400 5.013 2.140 1.00 88.56 117 ARG A N 1
ATOM 893 C CA . ARG A 1 117 ? -13.283 5.966 2.225 1.00 88.56 117 ARG A CA 1
ATOM 894 C C . ARG A 1 117 ? -11.990 5.376 1.660 1.00 88.56 117 ARG A C 1
ATOM 896 O O . ARG A 1 117 ? -11.300 6.065 0.913 1.00 88.56 117 ARG A O 1
ATOM 903 N N . LYS A 1 118 ? -11.679 4.111 1.963 1.00 89.69 118 LYS A N 1
ATOM 904 C CA . LYS A 1 118 ? -10.501 3.414 1.421 1.00 89.69 118 LYS A CA 1
ATOM 905 C C . LYS A 1 118 ? -10.548 3.322 -0.105 1.00 89.69 118 LYS A C 1
ATOM 907 O O . LYS A 1 118 ? -9.535 3.574 -0.751 1.00 89.69 118 LYS A O 1
ATOM 912 N N . VAL A 1 119 ? -11.705 2.988 -0.680 1.00 90.56 119 VAL A N 1
ATOM 913 C CA . VAL A 1 119 ? -11.879 2.912 -2.141 1.00 90.56 119 VAL A CA 1
ATOM 914 C C . VAL A 1 119 ? -11.666 4.280 -2.790 1.00 90.56 119 VAL A C 1
ATOM 916 O O . VAL A 1 119 ? -10.897 4.374 -3.743 1.00 90.56 119 VAL A O 1
ATOM 919 N N . ARG A 1 120 ? -12.267 5.347 -2.243 1.00 89.88 120 ARG A N 1
ATOM 920 C CA . ARG A 1 120 ? -12.085 6.718 -2.754 1.00 89.88 120 ARG A CA 1
ATOM 921 C C . ARG A 1 120 ? -10.624 7.164 -2.713 1.00 89.88 120 ARG A C 1
ATOM 923 O O . ARG A 1 120 ? -10.123 7.676 -3.707 1.00 89.88 120 ARG A O 1
ATOM 930 N N . LEU A 1 121 ? -9.935 6.924 -1.596 1.00 92.50 121 LEU A N 1
ATOM 931 C CA . LEU A 1 121 ? -8.515 7.260 -1.458 1.00 92.50 121 LEU A CA 1
ATOM 932 C C . LEU A 1 121 ? -7.645 6.483 -2.446 1.00 92.50 121 LEU A C 1
ATOM 934 O O . LEU A 1 121 ? -6.754 7.063 -3.057 1.00 92.50 121 LEU A O 1
ATOM 938 N N . LYS A 1 122 ? -7.925 5.190 -2.649 1.00 94.56 122 LYS A N 1
ATOM 939 C CA . LYS A 1 122 ? -7.211 4.390 -3.648 1.00 94.56 122 LYS A CA 1
ATOM 940 C C . LYS A 1 122 ? -7.436 4.932 -5.060 1.00 94.56 122 LYS A C 1
ATOM 942 O O . LYS A 1 122 ? -6.476 5.098 -5.795 1.00 94.56 122 LYS A O 1
ATOM 947 N N . ALA A 1 123 ? -8.676 5.258 -5.420 1.00 93.00 123 ALA A N 1
ATOM 948 C CA . ALA A 1 123 ? -8.985 5.821 -6.732 1.00 93.00 123 ALA A CA 1
ATOM 949 C C . ALA A 1 123 ? -8.283 7.170 -6.969 1.00 93.00 123 ALA A C 1
ATOM 951 O O . ALA A 1 123 ? -7.773 7.410 -8.060 1.00 93.00 123 ALA A O 1
ATOM 952 N N . GLN A 1 124 ? -8.221 8.030 -5.947 1.00 93.62 124 GLN A N 1
ATOM 953 C CA . GLN A 1 124 ? -7.478 9.293 -6.006 1.00 93.62 124 GLN A CA 1
ATOM 954 C C . GLN A 1 124 ? -5.975 9.059 -6.176 1.00 93.62 124 GLN A C 1
ATOM 956 O O . GLN A 1 124 ? -5.357 9.682 -7.034 1.00 93.62 124 GLN A O 1
ATOM 961 N N . TYR A 1 125 ? -5.402 8.135 -5.405 1.00 94.56 125 TYR A N 1
ATOM 962 C CA . TYR A 1 125 ? -3.996 7.761 -5.521 1.00 94.56 125 TYR A CA 1
ATOM 963 C C . TYR A 1 125 ? -3.663 7.212 -6.915 1.00 94.56 125 TYR A C 1
ATOM 965 O O . TYR A 1 125 ? -2.721 7.680 -7.550 1.00 94.56 125 TYR A O 1
ATOM 973 N N . ASP A 1 126 ? -4.474 6.283 -7.425 1.00 95.50 126 ASP A N 1
ATOM 974 C CA . ASP A 1 126 ? -4.295 5.693 -8.753 1.00 95.50 126 ASP A CA 1
ATOM 975 C C . ASP A 1 126 ? -4.406 6.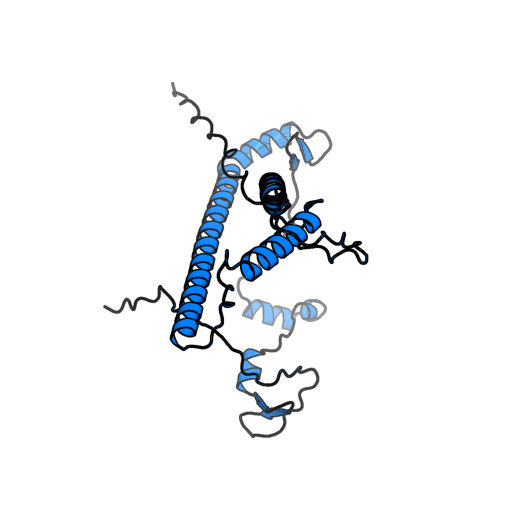763 -9.857 1.00 95.50 126 ASP A C 1
ATOM 977 O O . ASP A 1 126 ? -3.688 6.704 -10.853 1.00 95.50 126 ASP A O 1
ATOM 981 N N . ALA A 1 127 ? -5.278 7.765 -9.692 1.00 94.94 127 ALA A N 1
ATOM 982 C CA . ALA A 1 127 ? -5.378 8.890 -10.620 1.00 94.94 127 ALA A CA 1
ATOM 983 C C . ALA A 1 127 ? -4.123 9.777 -10.594 1.00 94.94 127 ALA A C 1
ATOM 985 O O . ALA A 1 127 ? -3.580 10.089 -11.652 1.00 94.94 127 ALA A O 1
ATOM 986 N N . MET A 1 128 ? -3.623 10.122 -9.402 1.00 94.88 128 MET A N 1
ATOM 987 C CA . MET A 1 128 ? -2.385 10.896 -9.252 1.00 94.88 128 MET A CA 1
ATOM 988 C C . MET A 1 128 ? -1.181 10.165 -9.852 1.00 94.88 128 MET A C 1
ATOM 990 O O . MET A 1 128 ? -0.356 10.790 -10.513 1.00 94.88 128 MET A O 1
ATOM 994 N N . LEU A 1 129 ? -1.094 8.847 -9.651 1.00 96.88 129 LEU A N 1
ATOM 995 C CA . LEU A 1 129 ? -0.027 8.032 -10.221 1.00 96.88 129 LEU A CA 1
ATOM 996 C C . LEU A 1 129 ? -0.065 8.070 -11.754 1.00 96.88 129 LEU A C 1
ATOM 998 O O . LEU A 1 129 ? 0.952 8.369 -12.370 1.00 96.88 129 LEU A O 1
ATOM 1002 N N . ARG A 1 130 ? -1.244 7.879 -12.360 1.00 95.56 130 ARG A N 1
ATOM 1003 C CA . ARG A 1 130 ? -1.414 7.971 -13.821 1.00 95.56 130 ARG A CA 1
ATOM 1004 C C . ARG A 1 130 ? -1.051 9.343 -14.377 1.00 95.56 130 ARG A C 1
ATOM 1006 O O . ARG A 1 130 ? -0.533 9.430 -15.486 1.00 95.56 130 ARG A O 1
ATOM 1013 N N . ASP A 1 131 ? -1.349 10.417 -13.652 1.00 96.38 131 ASP A N 1
ATOM 1014 C CA . ASP A 1 131 ? -0.982 11.765 -14.089 1.00 96.38 131 ASP A CA 1
ATOM 1015 C C . ASP A 1 131 ? 0.535 11.987 -14.023 1.00 96.38 131 ASP A C 1
ATOM 1017 O O . ASP A 1 131 ? 1.099 12.600 -14.929 1.00 96.38 131 ASP A O 1
ATOM 1021 N N . ILE A 1 132 ? 1.216 11.451 -13.004 1.00 96.25 132 ILE A N 1
ATOM 1022 C CA . ILE A 1 132 ? 2.684 11.469 -12.920 1.00 96.25 132 ILE A CA 1
ATOM 1023 C C . ILE A 1 132 ? 3.298 10.649 -14.061 1.00 96.25 132 ILE A C 1
ATOM 1025 O O . ILE A 1 132 ? 4.163 11.168 -14.763 1.00 96.25 132 ILE A O 1
ATOM 1029 N N . GLU A 1 133 ? 2.813 9.426 -14.291 1.00 97.38 133 GLU A N 1
ATOM 1030 C CA . GLU A 1 133 ? 3.255 8.557 -15.392 1.00 97.38 133 GLU A CA 1
ATOM 1031 C C . GLU A 1 133 ? 3.063 9.249 -16.750 1.00 97.38 133 GLU A C 1
ATOM 1033 O O . GLU A 1 133 ? 3.989 9.316 -17.554 1.00 97.38 133 GLU A O 1
ATOM 1038 N N . ARG A 1 134 ? 1.903 9.879 -16.982 1.00 96.19 134 ARG A N 1
ATOM 1039 C CA . ARG A 1 134 ? 1.643 10.647 -18.210 1.00 96.19 134 ARG A CA 1
ATOM 1040 C C . ARG A 1 134 ? 2.603 11.827 -18.369 1.00 96.19 134 ARG A C 1
ATOM 1042 O O . ARG A 1 134 ? 3.015 12.137 -19.485 1.00 96.19 134 ARG A O 1
ATOM 1049 N N . ASN A 1 135 ? 2.931 12.523 -17.283 1.00 96.31 135 ASN A N 1
ATOM 1050 C CA . ASN A 1 135 ? 3.868 13.645 -17.328 1.00 96.31 135 ASN A CA 1
ATOM 1051 C C . ASN A 1 135 ? 5.295 13.181 -17.650 1.00 96.31 135 ASN A C 1
ATOM 1053 O O . ASN A 1 135 ? 5.987 13.856 -18.412 1.00 96.31 135 ASN A O 1
ATOM 1057 N N . GLU A 1 136 ? 5.716 12.035 -17.114 1.00 95.75 136 GLU A N 1
ATOM 1058 C CA . GLU A 1 136 ? 6.990 11.394 -17.455 1.00 95.75 136 GLU A CA 1
ATOM 1059 C C . GLU A 1 136 ? 7.019 10.986 -18.935 1.00 95.75 136 GLU A C 1
ATOM 1061 O O . GLU A 1 136 ? 7.913 11.404 -19.671 1.00 95.75 136 GLU A O 1
ATOM 1066 N N . GLU A 1 137 ? 5.983 10.289 -19.411 1.00 95.75 137 GLU A N 1
ATOM 1067 C CA . GLU A 1 137 ? 5.842 9.905 -20.820 1.00 95.75 137 GLU A CA 1
ATOM 1068 C C . GLU A 1 137 ? 5.840 11.117 -21.761 1.00 95.75 137 GLU A C 1
ATOM 1070 O O . GLU A 1 137 ? 6.442 11.077 -22.834 1.00 95.75 137 GLU A O 1
ATOM 1075 N N . HIS A 1 138 ? 5.189 12.220 -21.377 1.00 96.06 138 HIS A N 1
ATOM 1076 C CA . HIS A 1 138 ? 5.197 13.457 -22.158 1.00 96.06 138 HIS A CA 1
ATOM 1077 C C . HIS A 1 138 ? 6.603 14.069 -22.196 1.00 96.06 138 HIS A C 1
ATOM 1079 O O . HIS A 1 138 ? 7.060 14.506 -23.256 1.00 96.06 138 HIS A O 1
ATOM 1085 N N . LEU A 1 139 ? 7.312 14.096 -21.067 1.00 96.25 139 LEU A N 1
ATOM 1086 C CA . LEU A 1 139 ? 8.679 14.605 -21.016 1.00 96.25 139 LEU A CA 1
ATOM 1087 C C . LEU A 1 139 ? 9.595 13.804 -21.951 1.00 96.25 139 LEU A C 1
ATOM 1089 O O . LEU A 1 139 ? 10.324 14.404 -22.747 1.00 96.25 139 LEU A O 1
ATOM 1093 N N . ASP A 1 140 ? 9.479 12.478 -21.932 1.00 94.44 140 ASP A N 1
ATOM 1094 C CA . ASP A 1 140 ? 10.189 11.591 -22.851 1.00 94.44 140 ASP A CA 1
ATOM 1095 C C . ASP A 1 140 ? 9.776 11.834 -24.307 1.00 94.44 140 ASP A C 1
ATOM 1097 O O . ASP A 1 140 ? 10.628 12.081 -25.160 1.00 94.44 140 ASP A O 1
ATOM 1101 N N . TRP A 1 141 ? 8.477 11.857 -24.612 1.00 93.94 141 TRP A N 1
ATOM 1102 C CA . TRP A 1 141 ? 7.978 12.096 -25.969 1.00 93.94 141 TRP A CA 1
ATOM 1103 C C . TRP A 1 141 ? 8.497 13.414 -26.558 1.00 93.94 141 TRP A C 1
ATOM 1105 O O . TRP A 1 141 ? 8.890 13.472 -27.726 1.00 93.94 141 TRP A O 1
ATOM 1115 N N . ARG A 1 142 ? 8.532 14.477 -25.748 1.00 97.19 142 ARG A N 1
ATOM 1116 C CA . ARG A 1 142 ? 8.919 15.818 -26.194 1.00 97.19 142 ARG A CA 1
ATOM 1117 C C . ARG A 1 142 ? 10.431 16.010 -26.280 1.00 97.19 142 ARG A C 1
ATOM 1119 O O . ARG A 1 142 ? 10.895 16.709 -27.184 1.00 97.19 142 ARG A O 1
ATOM 1126 N N . TYR A 1 143 ? 11.195 15.441 -25.346 1.00 97.12 143 TYR A N 1
ATOM 1127 C CA . TYR A 1 143 ? 12.609 15.785 -25.168 1.00 97.12 143 TYR A CA 1
ATOM 1128 C C . TYR A 1 143 ? 13.589 14.620 -25.334 1.00 97.12 143 TYR A C 1
ATOM 1130 O O . TYR A 1 143 ? 14.786 14.892 -25.433 1.00 97.12 143 TYR A O 1
ATOM 1138 N N . ALA A 1 144 ? 13.151 13.358 -25.440 1.00 94.81 144 ALA A N 1
ATOM 1139 C CA . ALA A 1 144 ? 14.067 12.212 -25.510 1.00 94.81 144 ALA A CA 1
ATOM 1140 C C . ALA A 1 144 ? 15.073 12.318 -26.666 1.00 94.81 144 ALA A C 1
ATOM 1142 O O . ALA A 1 144 ? 16.265 12.106 -26.458 1.00 94.81 144 ALA A O 1
ATOM 1143 N N . ALA A 1 145 ? 14.635 12.723 -27.862 1.00 94.75 145 ALA A N 1
ATOM 1144 C CA . ALA A 1 145 ? 15.528 12.870 -29.016 1.00 94.75 145 ALA A CA 1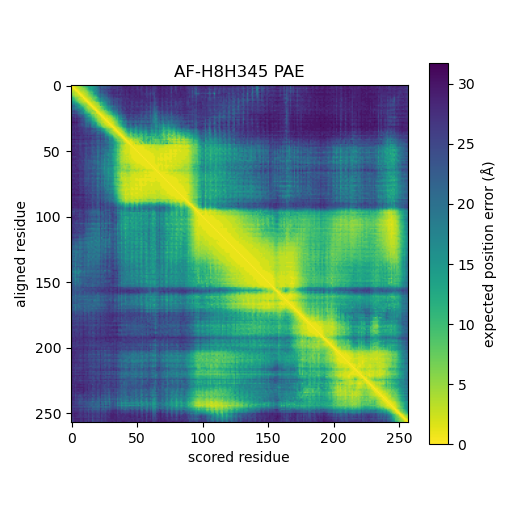
ATOM 1145 C C . ALA A 1 145 ? 16.598 13.959 -28.804 1.00 94.75 145 ALA A C 1
ATOM 1147 O O . ALA A 1 145 ? 17.765 13.776 -29.156 1.00 94.75 145 ALA A O 1
ATOM 1148 N N . GLN A 1 146 ? 16.220 15.084 -28.186 1.00 97.00 146 GLN A N 1
ATOM 1149 C CA . GLN A 1 146 ? 17.145 16.180 -27.877 1.00 97.00 146 GLN A CA 1
ATOM 1150 C C . GLN A 1 146 ? 18.124 15.770 -26.770 1.00 97.00 146 GLN A C 1
ATOM 1152 O O . GLN A 1 146 ? 19.328 16.007 -26.881 1.00 97.00 146 GLN A O 1
ATOM 1157 N N . ALA A 1 147 ? 17.619 15.103 -25.728 1.00 95.12 147 ALA A N 1
ATOM 1158 C CA . ALA A 1 147 ? 18.424 14.570 -24.638 1.00 95.12 147 ALA A CA 1
ATOM 1159 C C . ALA A 1 147 ? 19.430 13.525 -25.143 1.00 95.12 147 ALA A C 1
ATOM 1161 O O . ALA A 1 147 ? 20.601 13.567 -24.768 1.00 95.12 147 ALA A O 1
ATOM 1162 N N . GLU A 1 148 ? 19.014 12.636 -26.049 1.00 95.00 148 GLU A N 1
ATOM 1163 C CA . GLU A 1 148 ? 19.891 11.661 -26.695 1.00 95.00 148 GLU A CA 1
ATOM 1164 C C . GLU A 1 148 ? 20.984 12.344 -27.526 1.00 95.00 148 GLU A C 1
ATOM 1166 O O . GLU A 1 148 ? 22.153 11.965 -27.430 1.00 95.00 148 GLU A O 1
ATOM 1171 N N . GLN A 1 149 ? 20.637 13.363 -28.316 1.00 95.69 149 GLN A N 1
ATOM 1172 C CA . GLN A 1 149 ? 21.607 14.107 -29.120 1.00 95.69 149 GLN A CA 1
ATOM 1173 C C . GLN A 1 149 ? 22.674 14.772 -28.239 1.00 95.69 149 GLN A C 1
ATOM 1175 O O . GLN A 1 149 ? 23.872 14.631 -28.503 1.00 95.69 149 GLN A O 1
ATOM 1180 N N . VAL A 1 150 ? 22.254 15.450 -27.167 1.00 96.25 150 VAL A N 1
ATOM 1181 C CA . VAL A 1 150 ? 23.167 16.080 -26.202 1.00 96.25 150 VAL A CA 1
ATOM 1182 C C . VAL A 1 150 ? 24.020 15.028 -25.495 1.00 96.25 150 VAL A C 1
ATOM 1184 O O . VAL A 1 150 ? 25.232 15.209 -25.361 1.00 96.25 150 VAL A O 1
ATOM 1187 N N . LEU A 1 151 ? 23.427 13.905 -25.090 1.00 94.44 151 LEU A N 1
ATOM 1188 C CA . LEU A 1 151 ? 24.150 12.805 -24.463 1.00 94.44 151 LEU A CA 1
ATOM 1189 C C . LEU A 1 151 ? 25.238 12.252 -25.390 1.00 94.44 151 LEU A C 1
ATOM 1191 O O . LEU A 1 151 ? 26.387 12.120 -24.974 1.00 94.44 151 LEU A O 1
ATOM 1195 N N . ARG A 1 152 ? 24.906 11.968 -26.654 1.00 93.62 152 ARG A N 1
ATOM 1196 C CA . ARG A 1 152 ? 25.862 11.460 -27.651 1.00 93.62 152 ARG A CA 1
ATOM 1197 C C . ARG A 1 152 ? 27.009 12.434 -27.904 1.00 93.62 152 ARG A C 1
ATOM 1199 O O . ARG A 1 152 ? 28.137 11.980 -28.056 1.00 93.62 152 ARG A O 1
ATOM 1206 N N . ALA A 1 153 ? 26.746 13.741 -27.892 1.00 94.69 153 ALA A N 1
ATOM 1207 C CA . ALA A 1 153 ? 27.778 14.766 -28.059 1.00 94.69 153 ALA A CA 1
ATOM 1208 C C . ALA A 1 153 ? 28.758 14.853 -26.870 1.00 94.69 153 ALA A C 1
ATOM 1210 O O . ALA A 1 153 ? 29.896 15.276 -27.050 1.00 94.69 153 ALA A O 1
ATOM 1211 N N . ASN A 1 154 ? 28.336 14.443 -25.668 1.00 93.94 154 ASN A N 1
ATOM 1212 C CA . ASN A 1 154 ? 29.122 14.562 -24.433 1.00 93.94 154 ASN A CA 1
ATOM 1213 C C . ASN A 1 154 ? 29.711 13.226 -23.932 1.00 93.94 154 ASN A C 1
ATOM 1215 O O . ASN A 1 154 ? 30.413 13.196 -22.918 1.00 93.94 154 ASN A O 1
ATOM 1219 N N . LEU A 1 155 ? 29.456 12.106 -24.617 1.00 91.25 155 LEU A N 1
ATOM 1220 C CA . LEU A 1 155 ? 30.025 10.800 -24.267 1.00 91.25 155 LEU A CA 1
ATOM 1221 C C . LEU A 1 155 ? 31.457 10.672 -24.814 1.00 91.25 155 LEU A C 1
ATOM 1223 O O . LEU A 1 155 ? 31.656 10.487 -26.009 1.00 91.25 155 LEU A O 1
ATOM 1227 N N . SER A 1 156 ? 32.463 10.728 -23.934 1.00 79.62 156 SER A N 1
ATOM 1228 C CA . SER A 1 156 ? 33.882 10.642 -24.326 1.00 79.62 156 SER A CA 1
ATOM 1229 C C . SER A 1 156 ? 34.464 9.220 -24.288 1.00 79.62 156 SER A C 1
ATOM 1231 O O . SER A 1 156 ? 35.159 8.825 -25.222 1.00 79.62 156 SER A O 1
ATOM 1233 N N . LYS A 1 157 ? 34.201 8.430 -23.232 1.00 75.88 157 LYS A N 1
ATOM 1234 C CA . LYS A 1 157 ? 34.698 7.036 -23.082 1.00 75.88 157 LYS A CA 1
ATOM 1235 C C . LYS A 1 157 ? 33.747 6.070 -22.342 1.00 75.88 157 LYS A C 1
ATOM 1237 O O . LYS A 1 157 ? 34.156 4.973 -21.971 1.00 75.88 157 LYS A O 1
ATOM 1242 N N . GLY A 1 158 ? 32.483 6.440 -22.126 1.00 77.62 158 GLY A N 1
ATOM 1243 C CA . GLY A 1 158 ? 31.490 5.625 -21.405 1.00 77.62 158 GLY A CA 1
ATOM 1244 C C . GLY A 1 158 ? 30.171 5.480 -22.166 1.00 77.62 158 GLY A C 1
ATOM 1245 O O . GLY A 1 158 ? 30.019 6.039 -23.245 1.00 77.62 158 GLY A O 1
ATOM 1246 N N . LYS A 1 159 ? 29.211 4.735 -21.600 1.00 84.94 159 LYS A N 1
ATOM 1247 C CA . LYS A 1 159 ? 27.810 4.678 -22.080 1.00 84.94 159 LYS A CA 1
ATOM 1248 C C . LYS A 1 159 ? 26.849 5.514 -21.229 1.00 84.94 159 LYS A C 1
ATOM 1250 O O . LYS A 1 159 ? 25.661 5.554 -21.527 1.00 84.94 159 LYS A O 1
ATOM 1255 N N . SER A 1 160 ? 27.351 6.160 -20.178 1.00 91.25 160 SER A N 1
ATOM 1256 C CA . SER A 1 160 ? 26.562 6.909 -19.200 1.00 91.25 160 SER A CA 1
ATOM 1257 C C . SER A 1 160 ? 27.280 8.173 -18.735 1.00 91.25 160 SER A C 1
ATOM 1259 O O . SER A 1 160 ? 28.504 8.169 -18.595 1.00 91.25 160 SER A O 1
ATOM 1261 N N . LEU A 1 161 ? 26.507 9.208 -18.424 1.00 93.19 161 LEU A N 1
ATOM 1262 C CA . LEU A 1 161 ? 26.924 10.487 -17.865 1.00 93.19 161 LEU A CA 1
ATOM 1263 C C . LEU A 1 161 ? 26.211 10.698 -16.520 1.00 93.19 161 LEU A C 1
ATOM 1265 O O . LEU A 1 161 ? 24.986 10.592 -16.442 1.00 93.19 161 LEU A O 1
ATOM 1269 N N . LYS A 1 162 ? 26.975 10.982 -15.460 1.00 93.25 162 LYS A N 1
ATOM 1270 C CA . LYS A 1 162 ? 26.427 11.325 -14.140 1.00 93.25 162 LYS A CA 1
ATOM 1271 C C . LYS A 1 162 ? 26.133 12.825 -14.078 1.00 93.25 162 LYS A C 1
ATOM 1273 O O . LYS A 1 162 ? 26.988 13.631 -14.430 1.00 93.25 162 LYS A O 1
ATOM 1278 N N . LEU A 1 163 ? 24.943 13.173 -13.612 1.00 94.62 163 LEU A N 1
ATOM 1279 C CA . LEU A 1 163 ? 24.451 14.524 -13.353 1.00 94.62 163 LEU A CA 1
ATOM 1280 C C . LEU A 1 163 ? 24.200 14.685 -11.845 1.00 94.62 163 LEU A C 1
ATOM 1282 O O . LEU A 1 163 ? 24.241 13.710 -11.096 1.00 94.62 163 LEU A O 1
ATOM 1286 N N . LEU A 1 164 ? 23.912 15.909 -11.394 1.00 95.88 164 LEU A N 1
ATOM 1287 C CA . LEU A 1 164 ? 23.641 16.187 -9.977 1.00 95.88 164 LEU A CA 1
ATOM 1288 C C . LEU A 1 164 ? 22.426 15.408 -9.443 1.00 95.88 164 LEU A C 1
ATOM 1290 O O . LEU A 1 164 ? 22.440 14.943 -8.309 1.00 95.88 164 LEU A O 1
ATOM 1294 N N . THR A 1 165 ? 21.386 15.261 -10.265 1.00 94.88 165 THR A N 1
ATOM 1295 C CA . THR A 1 165 ? 20.100 14.655 -9.887 1.00 94.88 165 THR A CA 1
ATOM 1296 C C . THR A 1 165 ? 19.946 13.204 -10.336 1.00 94.88 165 THR A C 1
ATOM 1298 O O . THR A 1 165 ? 18.960 12.562 -9.986 1.00 94.88 165 THR A O 1
ATOM 1301 N N . GLY A 1 166 ? 20.887 12.660 -11.115 1.00 94.81 166 GLY A N 1
ATOM 1302 C CA . GLY A 1 166 ? 20.735 11.319 -11.674 1.00 94.81 166 GLY A CA 1
ATOM 1303 C C . GLY A 1 166 ? 21.832 10.917 -12.650 1.00 94.81 166 GLY A C 1
ATOM 1304 O O . GLY A 1 166 ? 22.845 11.588 -12.802 1.00 94.81 166 GLY A O 1
ATOM 1305 N N . THR A 1 167 ? 21.647 9.782 -13.319 1.00 95.00 167 THR A N 1
ATOM 1306 C CA . THR A 1 167 ? 22.564 9.287 -14.355 1.00 95.00 167 THR A CA 1
ATOM 1307 C C . THR A 1 167 ? 21.773 9.012 -15.620 1.00 95.00 167 THR A C 1
ATOM 1309 O O . THR A 1 167 ? 20.761 8.323 -15.570 1.00 95.00 167 THR A O 1
ATOM 1312 N N . VAL A 1 168 ? 22.257 9.511 -16.753 1.00 93.94 168 VAL A N 1
ATOM 1313 C CA . VAL A 1 168 ? 21.670 9.255 -18.070 1.00 93.94 168 VAL A CA 1
ATOM 1314 C C . VAL A 1 168 ? 22.629 8.389 -18.882 1.00 93.94 168 VAL A C 1
ATOM 1316 O O . VAL A 1 168 ? 23.845 8.560 -18.806 1.00 93.94 168 VAL A O 1
ATOM 1319 N N . GLY A 1 169 ? 22.126 7.421 -19.642 1.00 93.06 169 GLY A N 1
ATOM 1320 C CA . GLY A 1 169 ? 22.982 6.533 -20.418 1.00 93.06 169 GLY A CA 1
ATOM 1321 C C . GLY A 1 169 ? 22.240 5.750 -21.486 1.00 93.06 169 GLY A C 1
ATOM 1322 O O . GLY A 1 169 ? 21.033 5.550 -21.412 1.00 93.06 169 GLY A O 1
ATOM 1323 N N . LEU A 1 170 ? 22.989 5.282 -22.479 1.00 92.19 170 LEU A N 1
ATOM 1324 C CA . LEU A 1 170 ? 22.472 4.448 -23.554 1.00 92.19 170 LEU A CA 1
ATOM 1325 C C . LEU A 1 170 ? 22.638 2.978 -23.174 1.00 92.19 170 LEU A C 1
ATOM 1327 O O . LEU A 1 170 ? 23.759 2.476 -23.038 1.00 92.19 170 LEU A O 1
ATOM 1331 N N . ARG A 1 171 ? 21.517 2.265 -23.040 1.00 90.00 171 ARG A N 1
ATOM 1332 C CA . ARG A 1 171 ? 21.502 0.813 -22.829 1.00 90.00 171 ARG A CA 1
ATOM 1333 C C . ARG A 1 171 ? 20.939 0.096 -24.048 1.00 90.00 171 ARG A C 1
ATOM 1335 O O . ARG A 1 171 ? 20.009 0.576 -24.686 1.00 90.00 171 ARG A O 1
ATOM 1342 N N . LYS A 1 172 ? 21.488 -1.081 -24.349 1.00 88.44 172 LYS A N 1
ATOM 1343 C CA . LYS A 1 172 ? 20.898 -1.997 -25.325 1.00 88.44 172 LYS A CA 1
ATOM 1344 C C . LYS A 1 172 ? 19.844 -2.826 -24.597 1.00 88.44 172 LYS A C 1
ATOM 1346 O O . LYS A 1 172 ? 20.192 -3.568 -23.682 1.00 88.44 172 LYS A O 1
ATOM 1351 N N . THR A 1 173 ? 18.582 -2.696 -24.983 1.00 83.88 173 THR A N 1
ATOM 1352 C CA . THR A 1 173 ? 17.517 -3.574 -24.486 1.00 83.88 173 THR A CA 1
ATOM 1353 C C . THR A 1 173 ? 17.602 -4.906 -25.229 1.00 83.88 173 THR A C 1
ATOM 1355 O O . THR A 1 173 ? 17.774 -4.923 -26.450 1.00 83.88 173 THR A O 1
ATOM 1358 N N . ALA A 1 174 ? 17.539 -6.026 -24.506 1.00 84.38 174 ALA A N 1
ATOM 1359 C CA . ALA A 1 174 ? 17.486 -7.344 -25.133 1.00 84.38 174 ALA A CA 1
ATOM 1360 C C . ALA A 1 174 ? 16.191 -7.480 -25.948 1.00 84.38 174 ALA A C 1
ATOM 1362 O O . ALA A 1 174 ? 15.139 -6.997 -25.522 1.00 84.38 174 ALA A O 1
ATOM 1363 N N . ALA A 1 175 ? 16.270 -8.132 -27.108 1.00 87.69 175 ALA A N 1
ATOM 1364 C CA . ALA A 1 175 ? 15.075 -8.466 -27.870 1.00 87.69 175 ALA A CA 1
ATOM 1365 C C . ALA A 1 175 ? 14.176 -9.377 -27.022 1.00 87.69 175 ALA A C 1
ATOM 1367 O O . ALA A 1 175 ? 14.663 -10.295 -26.362 1.00 87.69 175 ALA A O 1
ATOM 1368 N N . ARG A 1 176 ? 12.871 -9.103 -27.028 1.00 83.12 176 ARG A N 1
ATOM 1369 C CA . ARG A 1 176 ? 11.858 -9.966 -26.418 1.00 83.12 176 ARG A CA 1
ATOM 1370 C C . ARG A 1 176 ? 11.087 -10.657 -27.533 1.00 83.12 176 ARG A C 1
ATOM 1372 O O . ARG A 1 176 ? 10.807 -10.036 -28.556 1.00 83.12 176 ARG A O 1
ATOM 1379 N N . VAL A 1 177 ? 10.766 -11.929 -27.330 1.00 83.06 177 VAL A N 1
ATOM 1380 C CA . VAL A 1 177 ? 9.902 -12.692 -28.235 1.00 83.06 177 VAL A CA 1
ATOM 1381 C C . VAL A 1 177 ? 8.454 -12.447 -27.810 1.00 83.06 177 VAL A C 1
ATOM 1383 O O . VAL A 1 177 ? 8.139 -12.551 -26.627 1.00 83.06 177 VAL A O 1
ATOM 1386 N N . GLY A 1 178 ? 7.600 -12.075 -28.762 1.00 81.56 178 GLY A N 1
ATOM 1387 C CA . GLY A 1 178 ? 6.150 -12.000 -28.590 1.00 81.56 178 GLY A CA 1
ATOM 1388 C C . GLY A 1 178 ? 5.471 -13.115 -29.381 1.00 81.56 178 GLY A C 1
ATOM 1389 O O . GLY A 1 178 ? 6.001 -13.557 -30.399 1.00 81.56 178 GLY A O 1
ATOM 1390 N N . THR A 1 179 ? 4.312 -13.564 -28.911 1.00 86.44 179 THR A N 1
ATOM 1391 C CA . THR A 1 179 ? 3.462 -14.553 -29.586 1.00 86.44 179 THR A CA 1
ATOM 1392 C C . THR A 1 179 ? 2.270 -13.846 -30.223 1.00 86.44 179 THR A C 1
ATOM 1394 O O . THR A 1 179 ? 1.708 -12.919 -29.640 1.00 86.44 179 THR A O 1
ATOM 1397 N N . THR A 1 180 ? 1.912 -14.244 -31.441 1.00 87.94 180 THR A N 1
ATOM 1398 C CA . THR A 1 180 ? 0.710 -13.765 -32.143 1.00 87.94 180 THR A CA 1
ATOM 1399 C C . THR A 1 180 ? -0.391 -14.824 -32.197 1.00 87.94 180 THR A C 1
ATOM 1401 O O . THR A 1 180 ? -1.544 -14.476 -32.426 1.00 87.94 180 THR A O 1
ATOM 1404 N N . ASP A 1 181 ? -0.042 -16.102 -32.008 1.00 89.25 181 ASP A N 1
ATOM 1405 C CA . ASP A 1 181 ? -0.958 -17.247 -32.002 1.00 89.25 181 ASP A CA 1
ATOM 1406 C C . ASP A 1 181 ? -0.406 -18.336 -31.071 1.00 89.25 181 ASP A C 1
ATOM 1408 O O . ASP A 1 181 ? 0.502 -19.096 -31.423 1.00 89.25 181 ASP A O 1
ATOM 1412 N N . ASP A 1 182 ? -0.985 -18.409 -29.875 1.00 83.81 182 ASP A N 1
ATOM 1413 C CA . ASP A 1 182 ? -0.548 -19.323 -28.822 1.00 83.81 182 ASP A CA 1
ATOM 1414 C C . ASP A 1 182 ? -0.802 -20.790 -29.181 1.00 83.81 182 ASP A C 1
ATOM 1416 O O . ASP A 1 182 ? -0.020 -21.660 -28.807 1.00 83.81 182 ASP A O 1
ATOM 1420 N N . ALA A 1 183 ? -1.856 -21.085 -29.947 1.00 84.00 183 ALA A N 1
ATOM 1421 C CA . ALA A 1 183 ? -2.207 -22.453 -30.319 1.00 84.00 183 ALA A CA 1
ATOM 1422 C C . ALA A 1 183 ? -1.300 -22.992 -31.434 1.00 84.00 183 ALA A C 1
ATOM 1424 O O . ALA A 1 183 ? -0.993 -24.188 -31.481 1.00 84.00 183 ALA A O 1
ATOM 1425 N N . ALA A 1 184 ? -0.870 -22.132 -32.359 1.00 87.00 184 ALA A N 1
ATOM 1426 C CA . ALA A 1 184 ? 0.159 -22.487 -33.332 1.00 87.00 184 ALA A CA 1
ATOM 1427 C C . ALA A 1 184 ? 1.533 -22.638 -32.666 1.00 87.00 184 ALA A C 1
ATOM 1429 O O . ALA A 1 184 ? 2.240 -23.605 -32.956 1.00 87.00 184 ALA A O 1
ATOM 1430 N N . LEU A 1 185 ? 1.883 -21.733 -31.744 1.00 86.06 185 LEU A N 1
ATOM 1431 C CA . LEU A 1 185 ? 3.146 -21.788 -31.013 1.00 86.06 185 LEU A CA 1
ATOM 1432 C C . LEU A 1 185 ? 3.243 -23.043 -30.140 1.00 86.06 185 LEU A C 1
ATOM 1434 O O . LEU A 1 185 ? 4.255 -23.732 -30.202 1.00 86.06 185 LEU A O 1
ATOM 1438 N N . LEU A 1 186 ? 2.191 -23.383 -29.391 1.00 84.56 186 LEU A N 1
ATOM 1439 C CA . LEU A 1 186 ? 2.152 -24.586 -28.556 1.00 84.56 186 LEU A CA 1
ATOM 1440 C C . LEU A 1 186 ? 2.403 -25.848 -29.391 1.00 84.56 186 LEU A C 1
ATOM 1442 O O . LEU A 1 186 ? 3.307 -26.614 -29.078 1.00 84.56 186 LEU A O 1
ATOM 1446 N N . ARG A 1 187 ? 1.684 -26.013 -30.509 1.00 84.62 187 ARG A N 1
ATOM 1447 C CA . ARG A 1 187 ? 1.876 -27.161 -31.412 1.00 84.62 187 ARG A CA 1
ATOM 1448 C C . ARG A 1 187 ? 3.288 -27.221 -31.987 1.00 84.62 187 ARG A C 1
ATOM 1450 O O . ARG A 1 187 ? 3.843 -28.304 -32.135 1.00 84.62 187 ARG A O 1
ATOM 1457 N N . ALA A 1 188 ? 3.872 -26.070 -32.318 1.00 83.06 188 ALA A N 1
ATOM 1458 C CA . ALA A 1 188 ? 5.241 -25.999 -32.817 1.00 83.06 188 ALA A CA 1
ATOM 1459 C C . ALA A 1 188 ? 6.271 -26.360 -31.733 1.00 83.06 188 ALA A C 1
ATOM 1461 O O . ALA A 1 188 ? 7.242 -27.048 -32.034 1.00 83.06 188 ALA A O 1
ATOM 1462 N N . LEU A 1 189 ? 6.051 -25.939 -30.484 1.00 85.50 189 LEU A N 1
ATOM 1463 C CA . 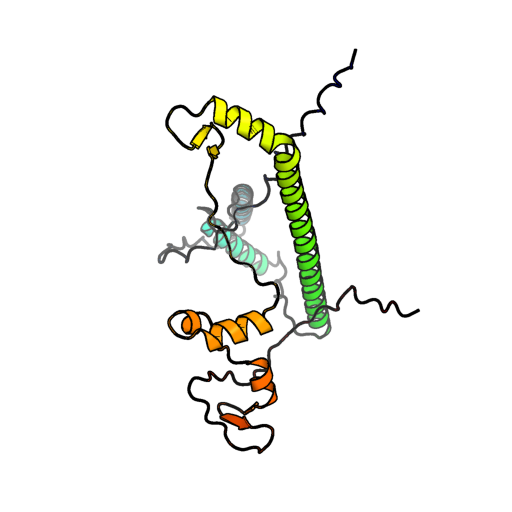LEU A 1 189 ? 6.910 -26.274 -29.343 1.00 85.50 189 LEU A CA 1
ATOM 1464 C C . LEU A 1 189 ? 6.811 -27.761 -28.976 1.00 85.50 189 LEU A C 1
ATOM 1466 O O . LEU A 1 189 ? 7.838 -28.411 -28.785 1.00 85.50 189 LEU A O 1
ATOM 1470 N N . GLU A 1 190 ? 5.598 -28.314 -28.952 1.00 83.00 190 GLU A N 1
ATOM 1471 C CA . GLU A 1 190 ? 5.350 -29.745 -28.740 1.00 83.00 190 GLU A CA 1
ATOM 1472 C C . GLU A 1 190 ? 5.986 -30.599 -29.847 1.00 83.00 190 GLU A C 1
ATOM 1474 O O . GLU A 1 190 ? 6.572 -31.642 -29.562 1.00 83.00 190 GLU A O 1
ATOM 1479 N N . ALA A 1 191 ? 5.928 -30.140 -31.104 1.00 83.75 191 ALA A N 1
ATOM 1480 C CA . ALA A 1 191 ? 6.536 -30.828 -32.242 1.00 83.75 191 ALA A CA 1
ATOM 1481 C C . ALA A 1 191 ? 8.070 -30.702 -32.294 1.00 83.75 191 ALA A C 1
ATOM 1483 O O . ALA A 1 191 ? 8.735 -31.605 -32.801 1.00 83.75 191 ALA A O 1
ATOM 1484 N N . ALA A 1 192 ? 8.640 -29.596 -31.803 1.00 81.44 192 ALA A N 1
ATOM 1485 C CA . ALA A 1 192 ? 10.084 -29.356 -31.822 1.00 81.44 192 ALA A CA 1
ATOM 1486 C C . ALA A 1 192 ? 10.847 -30.215 -30.797 1.00 81.44 192 ALA A C 1
ATOM 1488 O O . ALA A 1 192 ? 11.986 -30.605 -31.058 1.00 81.44 192 ALA A O 1
ATOM 1489 N N . GLY A 1 193 ? 10.223 -30.533 -29.656 1.00 77.06 193 GLY A N 1
ATOM 1490 C CA . GLY A 1 193 ? 10.821 -31.348 -28.595 1.00 77.06 193 GLY A CA 1
ATOM 1491 C C . GLY A 1 193 ? 12.089 -30.738 -27.968 1.00 77.06 193 GLY A C 1
ATOM 1492 O O . GLY A 1 193 ? 12.382 -29.551 -28.116 1.00 77.06 193 GLY A O 1
ATOM 1493 N N . GLY A 1 194 ? 12.850 -31.554 -27.229 1.00 79.19 194 GLY A N 1
ATOM 1494 C CA . GLY A 1 194 ? 14.101 -31.135 -26.578 1.00 79.19 194 GLY A CA 1
ATOM 1495 C C . GLY A 1 194 ? 13.904 -30.080 -25.482 1.00 79.19 194 GLY A C 1
ATOM 1496 O O . GLY A 1 194 ? 12.896 -30.086 -24.776 1.00 79.19 194 GLY A O 1
ATOM 1497 N N . ASP A 1 195 ? 14.856 -29.154 -25.351 1.00 77.00 195 ASP A N 1
ATOM 1498 C CA . ASP A 1 195 ? 14.839 -28.112 -24.313 1.00 77.00 195 ASP A CA 1
ATOM 1499 C C . ASP A 1 195 ? 13.627 -27.173 -24.424 1.00 77.00 195 ASP A C 1
ATOM 1501 O O . ASP A 1 195 ? 13.189 -26.603 -23.428 1.00 77.00 195 ASP A O 1
ATOM 1505 N N . LEU A 1 196 ? 13.027 -27.040 -25.612 1.00 74.75 196 LEU A N 1
ATOM 1506 C CA . LEU A 1 196 ? 11.845 -26.200 -25.821 1.00 74.75 196 LEU A CA 1
ATOM 1507 C C . LEU A 1 196 ? 10.586 -26.766 -25.153 1.00 74.75 196 LEU A C 1
ATOM 1509 O O . LEU A 1 196 ? 9.700 -25.997 -24.787 1.00 74.75 196 LEU A O 1
ATOM 1513 N N . ALA A 1 197 ? 10.528 -28.080 -24.916 1.00 68.62 197 ALA A N 1
ATOM 1514 C CA . ALA A 1 197 ? 9.437 -28.691 -24.159 1.00 68.62 197 ALA A CA 1
ATOM 1515 C C . ALA A 1 197 ? 9.434 -28.243 -22.683 1.00 68.62 197 ALA A C 1
ATOM 1517 O O .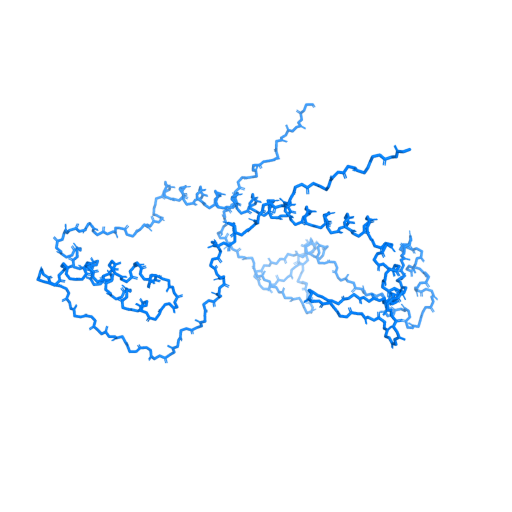 ALA A 1 197 ? 8.383 -28.226 -22.050 1.00 68.62 197 ALA A O 1
ATOM 1518 N N . THR A 1 198 ? 10.586 -27.817 -22.144 1.00 73.75 198 THR A N 1
ATOM 1519 C CA . THR A 1 198 ? 10.710 -27.315 -20.760 1.00 73.75 198 THR A CA 1
ATOM 1520 C C . THR A 1 198 ? 10.131 -25.911 -20.571 1.00 73.75 198 THR A C 1
ATOM 1522 O O . THR A 1 198 ? 9.945 -25.470 -19.441 1.00 73.75 198 THR A O 1
ATOM 1525 N N . VAL A 1 199 ? 9.811 -25.211 -21.667 1.00 77.88 199 VAL A N 1
ATOM 1526 C CA . VAL A 1 199 ? 9.180 -23.881 -21.645 1.00 77.88 199 VAL A CA 1
ATOM 1527 C C . VAL A 1 199 ? 7.673 -23.983 -21.354 1.00 77.88 199 VAL A C 1
ATOM 1529 O O . VAL A 1 199 ? 7.045 -22.994 -20.979 1.00 77.88 199 VAL A O 1
ATOM 1532 N N . ILE A 1 200 ? 7.084 -25.175 -21.499 1.00 76.31 200 ILE A N 1
ATOM 1533 C CA . ILE A 1 200 ? 5.668 -25.429 -21.228 1.00 76.31 200 ILE A CA 1
ATOM 1534 C C . ILE A 1 200 ? 5.518 -25.882 -19.772 1.00 76.31 200 ILE A C 1
ATOM 1536 O O . ILE A 1 200 ? 5.887 -27.000 -19.418 1.00 76.31 200 ILE A O 1
ATOM 1540 N N . GLU A 1 201 ? 4.944 -25.028 -18.923 1.00 76.88 201 GLU A N 1
ATOM 1541 C CA . GLU A 1 201 ? 4.645 -25.367 -17.528 1.00 76.88 201 GLU A CA 1
ATOM 1542 C C . GLU A 1 201 ? 3.177 -25.817 -17.380 1.00 76.88 201 GLU A C 1
ATOM 1544 O O . GLU A 1 201 ? 2.258 -25.003 -17.540 1.00 76.88 201 GLU A O 1
ATOM 1549 N N . PRO A 1 202 ? 2.907 -27.100 -17.071 1.00 76.25 202 PRO A N 1
ATOM 1550 C CA . PRO A 1 202 ? 1.548 -27.563 -16.836 1.00 76.25 202 PRO A CA 1
ATOM 1551 C C . PRO A 1 202 ? 1.033 -27.025 -15.496 1.00 76.25 202 PRO A C 1
ATOM 1553 O O . PRO A 1 202 ? 1.542 -27.358 -14.427 1.00 76.25 202 PRO A O 1
ATOM 1556 N N . LYS A 1 203 ? -0.023 -26.208 -15.543 1.00 84.12 203 LYS A N 1
ATOM 1557 C CA . LYS A 1 203 ? -0.663 -25.640 -14.351 1.00 84.12 203 LYS A CA 1
ATOM 1558 C C . LYS A 1 203 ? -1.956 -26.376 -14.008 1.00 84.12 203 LYS A C 1
ATOM 1560 O O . LYS A 1 203 ? -2.840 -26.527 -14.848 1.00 84.12 203 LYS A O 1
ATOM 1565 N N . ILE A 1 204 ? -2.109 -26.764 -12.742 1.00 84.50 204 ILE A N 1
ATOM 1566 C CA . ILE A 1 204 ? -3.354 -27.353 -12.231 1.00 84.50 204 ILE A CA 1
ATOM 1567 C C . ILE A 1 204 ? -4.451 -26.281 -12.188 1.00 84.50 204 ILE A C 1
ATOM 1569 O O . ILE A 1 204 ? -4.288 -25.216 -11.586 1.00 84.50 204 ILE A O 1
ATOM 1573 N N . ASN A 1 205 ? -5.605 -26.580 -12.785 1.00 87.19 205 ASN A N 1
ATOM 1574 C CA . ASN A 1 205 ? -6.775 -25.711 -12.726 1.00 87.19 205 ASN A CA 1
ATOM 1575 C C . ASN A 1 205 ? -7.540 -25.915 -11.406 1.00 87.19 205 ASN A C 1
ATOM 1577 O O . ASN A 1 205 ? -8.479 -26.708 -11.324 1.00 87.19 205 ASN A O 1
ATOM 1581 N N . LEU A 1 206 ? -7.147 -25.168 -10.372 1.00 88.31 206 LEU A N 1
ATOM 1582 C CA . LEU A 1 206 ? -7.776 -25.227 -9.046 1.00 88.31 206 LEU A CA 1
ATOM 1583 C C . LEU A 1 206 ? -9.260 -24.825 -9.060 1.00 88.31 206 LEU A C 1
ATOM 1585 O O . LEU A 1 206 ? -10.036 -25.321 -8.251 1.00 88.31 206 LEU A O 1
ATOM 1589 N N . THR A 1 207 ? -9.684 -23.954 -9.981 1.00 87.81 207 THR A N 1
ATOM 1590 C CA . THR A 1 207 ? -11.097 -23.563 -10.107 1.00 87.81 207 THR A CA 1
ATOM 1591 C C . THR A 1 207 ? -11.954 -24.726 -10.590 1.00 87.81 207 THR A C 1
ATOM 1593 O O . THR A 1 207 ? -13.042 -24.939 -10.062 1.00 87.81 207 THR A O 1
ATOM 1596 N N . ALA A 1 208 ? -11.468 -25.483 -11.577 1.00 87.75 208 ALA A N 1
ATOM 1597 C CA . ALA A 1 208 ? -12.133 -26.700 -12.027 1.00 87.75 208 ALA A CA 1
ATOM 1598 C C . ALA A 1 208 ? -12.123 -27.764 -10.921 1.00 87.75 208 ALA A C 1
ATOM 1600 O O . ALA A 1 208 ? -13.169 -28.335 -10.629 1.00 87.75 208 ALA A O 1
ATOM 1601 N N . LEU A 1 209 ? -10.983 -27.952 -10.247 1.00 88.19 209 LEU A N 1
ATOM 1602 C CA . LEU A 1 209 ? -10.855 -28.890 -9.131 1.00 88.19 209 LEU A CA 1
ATOM 1603 C C . LEU A 1 209 ? -11.869 -28.596 -8.014 1.00 88.19 209 LEU A C 1
ATOM 1605 O O . LEU A 1 209 ? -12.621 -29.486 -7.639 1.00 88.19 209 LEU A O 1
ATOM 1609 N N . ASN A 1 210 ? -11.976 -27.343 -7.560 1.00 88.25 210 ASN A N 1
ATOM 1610 C CA . ASN A 1 210 ? -12.908 -26.927 -6.501 1.00 88.25 210 ASN A CA 1
ATOM 1611 C C . ASN A 1 210 ? -14.393 -27.112 -6.857 1.00 88.25 210 ASN A C 1
ATOM 1613 O O . ASN A 1 210 ? -15.228 -27.131 -5.962 1.00 88.25 210 ASN A O 1
ATOM 1617 N N . ARG A 1 211 ? -14.748 -27.228 -8.145 1.00 90.31 211 ARG A N 1
ATOM 1618 C CA . ARG A 1 211 ? -16.121 -27.564 -8.572 1.00 90.31 211 ARG A CA 1
ATOM 1619 C C . ARG A 1 211 ? -16.396 -29.065 -8.531 1.00 90.31 211 ARG A C 1
ATOM 1621 O O . ARG A 1 211 ? -17.554 -29.462 -8.481 1.00 90.31 211 ARG A O 1
ATOM 1628 N N . LEU A 1 212 ? -15.343 -29.877 -8.597 1.00 90.00 212 LEU A N 1
ATOM 1629 C CA . LEU A 1 212 ? -15.414 -31.335 -8.624 1.00 90.00 212 LEU A CA 1
ATOM 1630 C C . LEU A 1 212 ? -15.240 -31.961 -7.240 1.00 90.00 212 LEU A C 1
ATOM 1632 O O . LEU A 1 212 ? -15.539 -33.143 -7.088 1.00 90.00 212 LEU A O 1
ATOM 1636 N N . ILE A 1 213 ? -14.786 -31.193 -6.246 1.00 90.88 213 ILE A N 1
ATOM 1637 C CA . ILE A 1 213 ? -14.558 -31.678 -4.884 1.00 90.88 213 ILE A CA 1
ATOM 1638 C C . ILE A 1 213 ? -15.443 -30.971 -3.851 1.00 90.88 213 ILE A C 1
ATOM 1640 O O . ILE A 1 213 ? -15.715 -29.777 -3.951 1.00 90.88 213 ILE A O 1
ATOM 1644 N N . LYS A 1 214 ? -15.864 -31.714 -2.829 1.00 89.38 214 LYS A N 1
ATOM 1645 C CA . LYS A 1 214 ? -16.547 -31.234 -1.623 1.00 89.38 214 LYS A CA 1
ATOM 1646 C C . LYS A 1 214 ? -15.654 -31.516 -0.417 1.00 89.38 214 LYS A C 1
ATOM 1648 O O . LYS A 1 214 ? -15.047 -32.578 -0.348 1.00 89.38 214 LYS A O 1
ATOM 1653 N N . ILE A 1 215 ? -15.573 -30.584 0.527 1.00 89.25 215 ILE A N 1
ATOM 1654 C CA . ILE A 1 215 ? -14.762 -30.730 1.743 1.00 89.25 215 ILE A CA 1
ATOM 1655 C C . ILE A 1 215 ? -15.705 -30.842 2.940 1.00 89.25 215 ILE A C 1
ATOM 1657 O O . ILE A 1 215 ? -16.528 -29.951 3.150 1.00 89.25 215 ILE A O 1
ATOM 1661 N N . GLU A 1 216 ? -15.576 -31.910 3.728 1.00 86.06 216 GLU A N 1
ATOM 1662 C CA . GLU A 1 216 ? -16.267 -32.068 5.013 1.00 86.06 216 GLU A CA 1
ATOM 1663 C C . GLU A 1 216 ? -15.236 -32.400 6.098 1.00 86.06 216 GLU A C 1
ATOM 1665 O O . GLU A 1 216 ? -14.580 -33.443 6.051 1.00 86.06 216 GLU A O 1
ATOM 1670 N N . GLY A 1 217 ? -15.057 -31.485 7.057 1.00 85.31 217 GLY A N 1
ATOM 1671 C CA . GLY A 1 217 ? -13.956 -31.562 8.020 1.00 85.31 217 GLY A CA 1
ATOM 1672 C C . GLY A 1 217 ? -12.602 -31.577 7.303 1.00 85.31 217 GLY A C 1
ATOM 1673 O O . GLY A 1 217 ? -12.295 -30.653 6.549 1.00 85.31 217 GLY A O 1
ATOM 1674 N N . ASP A 1 218 ? -11.844 -32.655 7.507 1.00 84.88 218 ASP A N 1
ATOM 1675 C CA . ASP A 1 218 ? -10.516 -32.870 6.917 1.00 84.88 218 ASP A CA 1
ATOM 1676 C C . ASP A 1 218 ? -10.530 -33.852 5.731 1.00 84.88 218 ASP A C 1
ATOM 1678 O O . ASP A 1 218 ? -9.477 -34.282 5.265 1.00 84.88 218 ASP A O 1
ATOM 1682 N N . THR A 1 219 ? -11.712 -34.242 5.238 1.00 86.12 219 THR A N 1
ATOM 1683 C CA . THR A 1 219 ? -11.850 -35.210 4.136 1.00 86.12 219 THR A CA 1
ATOM 1684 C C . THR A 1 219 ? -12.390 -34.538 2.877 1.00 86.12 219 THR A C 1
ATOM 1686 O O . THR A 1 219 ? -13.296 -33.702 2.932 1.00 86.12 219 THR A O 1
ATOM 1689 N N . VAL A 1 220 ? -11.825 -34.908 1.725 1.00 87.56 220 VAL A N 1
ATOM 1690 C CA . VAL A 1 220 ? -12.240 -34.430 0.401 1.00 87.56 220 VAL A CA 1
ATOM 1691 C C . VAL A 1 220 ? -13.025 -35.531 -0.295 1.00 87.56 220 VAL A C 1
ATOM 1693 O O . VAL A 1 220 ? -12.590 -36.679 -0.331 1.00 87.56 220 VAL A O 1
ATOM 1696 N N . TYR A 1 221 ? -14.156 -35.168 -0.884 1.00 89.38 221 TYR A N 1
ATOM 1697 C CA . TYR A 1 221 ? -15.050 -36.063 -1.608 1.00 89.38 221 TYR A CA 1
ATOM 1698 C C . TYR A 1 221 ? -15.214 -35.596 -3.050 1.00 89.38 221 TYR A C 1
ATOM 1700 O O . TYR A 1 221 ? -15.277 -34.393 -3.300 1.00 89.38 221 TYR A O 1
ATOM 1708 N N . LEU A 1 222 ? -15.340 -36.519 -4.001 1.00 89.25 222 LEU A N 1
ATOM 1709 C CA . LEU A 1 222 ? -15.762 -36.182 -5.360 1.00 89.25 222 LEU A CA 1
ATOM 1710 C C . LEU A 1 222 ? -17.256 -35.847 -5.373 1.00 89.25 222 LEU A C 1
ATOM 1712 O O . LEU A 1 222 ? -18.079 -36.623 -4.893 1.00 89.25 222 LEU A O 1
ATOM 1716 N N . VAL A 1 223 ? -17.624 -34.713 -5.967 1.00 89.69 223 VAL A N 1
ATOM 1717 C CA . VAL A 1 223 ? -19.023 -34.254 -6.053 1.00 89.69 223 VAL A CA 1
ATOM 1718 C C . VAL A 1 223 ? -19.886 -35.215 -6.877 1.00 89.69 223 VAL A C 1
ATOM 1720 O O . VAL A 1 223 ? -21.069 -35.368 -6.589 1.00 89.69 223 VAL A O 1
ATOM 1723 N N . SER A 1 224 ? -19.310 -35.872 -7.889 1.00 87.75 224 SER A N 1
ATOM 1724 C CA . SER A 1 224 ? -20.032 -36.779 -8.790 1.00 87.75 224 SER A CA 1
ATOM 1725 C C . SER A 1 224 ? -20.434 -38.104 -8.144 1.00 87.75 224 SER A C 1
ATOM 1727 O O . SER A 1 224 ? -21.503 -38.624 -8.448 1.00 87.75 224 SER A O 1
ATOM 1729 N N . GLU A 1 225 ? -19.580 -38.658 -7.284 1.00 89.00 225 GLU A N 1
ATOM 1730 C CA . GLU A 1 225 ? -19.708 -40.036 -6.786 1.00 89.00 225 GLU A CA 1
ATOM 1731 C C . GLU A 1 225 ? -19.854 -40.117 -5.262 1.00 89.00 225 GLU A C 1
ATOM 1733 O O . GLU A 1 225 ? -20.237 -41.158 -4.736 1.00 89.00 225 GLU A O 1
ATOM 1738 N N . GLY A 1 226 ? -19.544 -39.038 -4.534 1.00 83.00 226 GLY A N 1
ATOM 1739 C CA . GLY A 1 226 ? -19.513 -39.029 -3.070 1.00 83.00 226 GLY A CA 1
ATOM 1740 C C . GLY A 1 226 ? -18.381 -39.869 -2.465 1.00 83.00 226 GLY A C 1
ATOM 1741 O O . GLY A 1 226 ? -18.360 -40.084 -1.257 1.00 83.00 226 GLY A O 1
ATOM 1742 N N . THR A 1 227 ? -17.448 -40.357 -3.283 1.00 89.06 227 THR A N 1
ATOM 1743 C CA . THR A 1 227 ? -16.284 -41.144 -2.865 1.00 89.06 227 THR A CA 1
ATOM 1744 C C . THR A 1 227 ? -15.171 -40.241 -2.344 1.00 89.06 227 THR A C 1
ATOM 1746 O O . THR A 1 227 ? -15.058 -39.079 -2.741 1.00 89.06 227 THR A O 1
ATOM 1749 N N . ILE A 1 228 ? -14.344 -40.769 -1.440 1.00 85.88 228 ILE A N 1
ATOM 1750 C CA . ILE A 1 228 ? -13.186 -40.047 -0.904 1.00 85.88 228 ILE A CA 1
ATOM 1751 C C . ILE A 1 228 ? -12.168 -39.844 -2.032 1.00 85.88 228 ILE A C 1
ATOM 1753 O O . ILE A 1 228 ? -11.751 -40.799 -2.685 1.00 85.88 228 ILE A O 1
ATOM 1757 N N . ALA A 1 229 ? -11.767 -38.593 -2.249 1.00 85.62 229 ALA A N 1
ATOM 1758 C CA . ALA A 1 229 ? -10.743 -38.219 -3.212 1.00 85.62 229 ALA A CA 1
ATOM 1759 C C . ALA A 1 229 ? -9.385 -38.117 -2.505 1.00 85.62 229 ALA A C 1
ATOM 1761 O O . ALA A 1 229 ? -9.075 -37.107 -1.869 1.00 85.62 229 ALA A O 1
ATOM 1762 N N . GLU A 1 230 ? -8.553 -39.149 -2.627 1.00 82.81 230 GLU A N 1
ATOM 1763 C CA . GLU A 1 230 ? -7.178 -39.111 -2.125 1.00 82.81 230 GLU A CA 1
ATOM 1764 C C . GLU A 1 230 ? -6.285 -38.343 -3.107 1.00 82.81 230 GLU A C 1
ATOM 1766 O O . GLU A 1 230 ? -5.778 -38.883 -4.089 1.00 82.81 230 GLU A O 1
ATOM 1771 N N . LEU A 1 231 ? -6.123 -37.041 -2.859 1.00 83.81 231 LEU A N 1
ATOM 1772 C CA . LEU A 1 231 ? -5.304 -36.148 -3.680 1.00 83.81 231 LEU A CA 1
ATOM 1773 C C . LEU A 1 231 ? -4.003 -35.801 -2.937 1.00 83.81 231 LEU A C 1
ATOM 1775 O O . LEU A 1 231 ? -3.993 -34.870 -2.122 1.00 83.81 231 LEU A O 1
ATOM 1779 N N . PRO A 1 232 ? -2.894 -36.528 -3.182 1.00 84.25 232 PRO A N 1
ATOM 1780 C CA . PRO A 1 232 ? -1.633 -36.268 -2.499 1.00 84.25 232 PRO A CA 1
ATOM 1781 C C . PRO A 1 232 ? -1.130 -34.850 -2.802 1.00 84.25 232 PRO A C 1
ATOM 1783 O O . PRO A 1 232 ? -1.104 -34.414 -3.952 1.00 84.25 232 PRO A O 1
ATOM 1786 N N . GLY A 1 233 ? -0.729 -34.125 -1.755 1.00 82.94 233 GLY A N 1
ATOM 1787 C CA . GLY A 1 233 ? -0.252 -32.739 -1.852 1.00 82.94 233 GLY A CA 1
ATOM 1788 C C . GLY A 1 233 ? -1.340 -31.663 -1.747 1.00 82.94 233 GLY A C 1
ATOM 1789 O O . GLY A 1 233 ? -1.011 -30.476 -1.756 1.00 82.94 233 GLY A O 1
ATOM 1790 N N . LEU A 1 234 ? -2.617 -32.034 -1.604 1.00 84.56 234 LEU A N 1
ATOM 1791 C CA . LEU A 1 234 ? -3.694 -31.077 -1.355 1.00 84.56 234 LEU A CA 1
ATOM 1792 C C . LEU A 1 234 ? -3.705 -30.639 0.119 1.00 84.56 234 LEU A C 1
ATOM 1794 O O . LEU A 1 234 ? -3.847 -31.457 1.024 1.00 84.56 234 LEU A O 1
ATOM 1798 N N . SER A 1 235 ? -3.592 -29.332 0.367 1.00 86.25 235 SER A N 1
ATOM 1799 C CA . SER A 1 235 ? -3.816 -28.752 1.696 1.00 86.25 235 SER A CA 1
ATOM 1800 C C . SER A 1 235 ? -5.280 -28.346 1.834 1.00 86.25 235 SER A C 1
ATOM 1802 O O . SER A 1 235 ? -5.767 -27.485 1.099 1.00 86.25 235 SER A O 1
ATOM 1804 N N . ILE A 1 236 ? -5.980 -28.978 2.774 1.00 85.44 236 ILE A N 1
ATOM 1805 C CA . ILE A 1 236 ? -7.395 -28.728 3.048 1.00 85.44 236 ILE A CA 1
ATOM 1806 C C . ILE A 1 236 ? -7.496 -27.659 4.133 1.00 85.44 236 ILE A C 1
ATOM 1808 O O . ILE A 1 236 ? -6.823 -27.730 5.161 1.00 85.44 236 ILE A O 1
ATOM 1812 N N . LYS A 1 237 ? -8.351 -26.661 3.906 1.00 84.75 237 LYS A N 1
ATOM 1813 C CA . LYS A 1 237 ? -8.795 -25.741 4.953 1.00 84.75 237 LYS A CA 1
ATOM 1814 C C . LYS A 1 237 ? -10.270 -26.026 5.212 1.00 84.75 237 LYS A C 1
ATOM 1816 O O . LYS A 1 237 ? -11.057 -25.841 4.280 1.00 84.75 237 LYS A O 1
ATOM 1821 N N . PRO A 1 238 ? -10.643 -26.486 6.417 1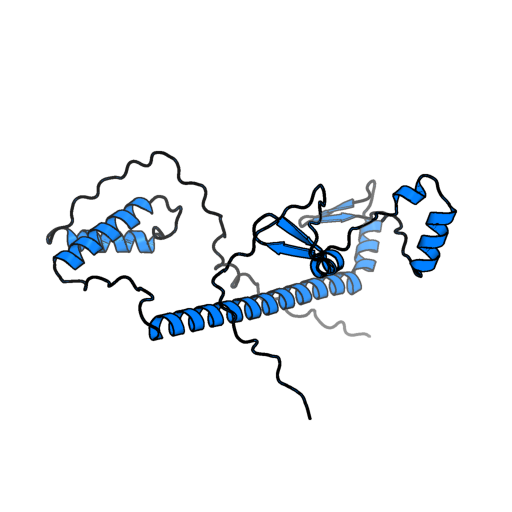.00 83.31 238 PRO A N 1
ATOM 1822 C CA . PRO A 1 238 ? -12.033 -26.782 6.718 1.00 83.31 238 PRO A CA 1
ATOM 1823 C C . PRO A 1 238 ? -12.882 -25.514 6.598 1.00 83.31 238 PRO A C 1
ATOM 1825 O O . PRO A 1 238 ? -12.391 -24.392 6.775 1.00 83.31 238 PRO A O 1
ATOM 1828 N N . ALA A 1 239 ? -14.165 -25.699 6.291 1.00 83.56 239 ALA A N 1
ATOM 1829 C CA . ALA A 1 239 ? -15.116 -24.600 6.252 1.00 83.56 239 ALA A CA 1
ATOM 1830 C C . ALA A 1 239 ? -15.204 -23.960 7.644 1.00 83.56 239 ALA A C 1
ATOM 1832 O O . ALA A 1 239 ? -15.545 -24.624 8.621 1.00 83.56 239 ALA A O 1
ATOM 1833 N N . THR A 1 240 ? -14.876 -22.673 7.733 1.00 87.19 240 THR A N 1
ATOM 1834 C CA . THR A 1 240 ? -15.021 -21.888 8.959 1.00 87.19 240 THR A CA 1
ATOM 1835 C C . THR A 1 240 ? -16.003 -20.756 8.724 1.00 87.19 240 THR A C 1
ATOM 1837 O O . THR A 1 240 ? -15.966 -20.070 7.699 1.00 87.19 240 THR A O 1
ATOM 1840 N N . GLU A 1 241 ? -16.900 -20.559 9.685 1.00 87.81 241 GLU A N 1
ATOM 1841 C CA . GLU A 1 241 ? -17.742 -19.374 9.710 1.00 87.81 241 GLU A CA 1
ATOM 1842 C C . GLU A 1 241 ? -16.887 -18.197 10.159 1.00 87.81 241 GLU A C 1
ATOM 1844 O O . GLU A 1 241 ? -16.307 -18.188 11.245 1.00 87.81 241 GLU A O 1
ATOM 1849 N N . THR A 1 242 ? -16.771 -17.201 9.290 1.00 90.00 242 THR A N 1
ATOM 1850 C CA . THR A 1 242 ? -16.048 -15.974 9.600 1.00 90.00 242 THR A CA 1
ATOM 1851 C C . THR A 1 242 ? -17.032 -14.825 9.615 1.00 90.00 242 THR A C 1
ATOM 1853 O O . THR A 1 242 ? -17.827 -14.646 8.692 1.00 90.00 242 THR A O 1
ATOM 1856 N N . PHE A 1 243 ? -16.988 -14.028 10.680 1.00 87.12 243 PHE A N 1
ATOM 1857 C CA . PHE A 1 243 ? -17.753 -12.795 10.732 1.00 87.12 243 PHE A CA 1
ATOM 1858 C C . PHE A 1 243 ? -17.238 -11.837 9.654 1.00 87.12 243 PHE A C 1
ATOM 1860 O O . PHE A 1 243 ? -16.069 -11.439 9.656 1.00 87.12 243 PHE A O 1
ATOM 1867 N N . PHE A 1 244 ? -18.117 -11.428 8.744 1.00 89.12 244 PHE A N 1
ATOM 1868 C CA . PHE A 1 244 ? -17.793 -10.457 7.710 1.00 89.12 244 PHE A CA 1
ATOM 1869 C C . PHE A 1 244 ? -18.829 -9.335 7.680 1.00 89.12 244 PHE A C 1
ATOM 1871 O O . PHE A 1 244 ? -19.999 -9.517 7.997 1.00 89.12 244 PHE A O 1
ATOM 1878 N N . VAL A 1 245 ? -18.375 -8.149 7.276 1.00 86.62 245 VAL A N 1
ATOM 1879 C CA . VAL A 1 245 ? -19.246 -7.005 6.994 1.00 86.62 245 VAL A CA 1
ATOM 1880 C C . VAL A 1 245 ? -18.956 -6.583 5.568 1.00 86.62 245 VAL A C 1
ATOM 1882 O O . VAL A 1 245 ? -17.815 -6.235 5.243 1.00 86.62 245 VAL A O 1
ATOM 1885 N N . LYS A 1 246 ? -19.985 -6.655 4.728 1.00 85.19 246 LYS A N 1
ATOM 1886 C CA . LYS A 1 246 ? -19.938 -6.259 3.325 1.00 85.19 246 LYS A CA 1
ATOM 1887 C C . LYS A 1 246 ? -20.590 -4.885 3.204 1.00 85.19 246 LYS A C 1
ATOM 1889 O O . LYS A 1 246 ? -21.794 -4.777 3.411 1.00 85.19 246 LYS A O 1
ATOM 1894 N N . ALA A 1 247 ? -19.813 -3.851 2.884 1.00 78.75 247 ALA A N 1
ATOM 1895 C CA . ALA A 1 247 ? -20.399 -2.585 2.458 1.00 78.75 247 ALA A CA 1
ATOM 1896 C C . ALA A 1 247 ? -21.254 -2.812 1.202 1.00 78.75 247 ALA A C 1
ATOM 1898 O O . ALA A 1 247 ? -20.879 -3.596 0.321 1.00 78.75 247 ALA A O 1
ATOM 1899 N N . GLY A 1 248 ? -22.402 -2.135 1.121 1.00 72.50 248 GLY A N 1
ATOM 1900 C CA . GLY A 1 248 ? -23.152 -2.051 -0.128 1.00 72.50 248 GLY A CA 1
ATOM 1901 C C . GLY A 1 248 ? -22.248 -1.485 -1.223 1.00 72.50 248 GLY A C 1
ATOM 1902 O O . GLY A 1 248 ? -21.467 -0.568 -0.971 1.00 72.50 248 GLY A O 1
ATOM 1903 N N . LYS A 1 249 ? -22.307 -2.052 -2.431 1.00 70.81 249 LYS A N 1
ATOM 1904 C CA . LYS A 1 249 ? -21.648 -1.437 -3.585 1.00 70.81 249 LYS A CA 1
ATOM 1905 C C . LYS A 1 249 ? -22.424 -0.165 -3.934 1.00 70.81 249 LYS A C 1
ATOM 1907 O O . LYS A 1 249 ? -23.447 -0.236 -4.606 1.00 70.81 249 LYS A O 1
ATOM 1912 N N . GLU A 1 250 ? -21.949 0.988 -3.484 1.00 60.41 250 GLU A N 1
ATOM 1913 C CA . GLU A 1 250 ? -22.357 2.272 -4.055 1.00 60.41 250 GLU A CA 1
ATOM 1914 C C . GLU A 1 250 ? -21.787 2.334 -5.483 1.00 60.41 250 GLU A C 1
ATOM 1916 O O . GLU A 1 250 ? -20.618 2.669 -5.658 1.00 60.41 250 GLU A O 1
ATOM 1921 N N . GLY A 1 251 ? -22.544 1.912 -6.505 1.00 54.56 251 GLY A N 1
ATOM 1922 C CA . GLY A 1 251 ? -22.099 2.095 -7.895 1.00 54.56 251 GLY A CA 1
ATOM 1923 C C . GLY A 1 251 ? -22.552 1.098 -8.962 1.00 54.56 251 GLY A C 1
ATOM 1924 O O . GLY A 1 251 ? -22.207 1.307 -10.116 1.00 54.56 251 GLY A O 1
ATOM 1925 N N . GLU A 1 252 ? -23.326 0.057 -8.655 1.00 46.91 252 GLU A N 1
ATOM 1926 C CA . GLU A 1 252 ? -24.033 -0.702 -9.706 1.00 46.91 252 GLU A CA 1
ATOM 1927 C C . GLU A 1 252 ? -25.488 -0.226 -9.741 1.00 46.91 252 GLU A C 1
ATOM 1929 O O . GLU A 1 252 ? -26.414 -0.930 -9.346 1.00 46.91 252 GLU A O 1
ATOM 1934 N N . GLY A 1 253 ? -25.661 1.033 -10.156 1.00 45.41 253 GLY A N 1
ATOM 1935 C CA . GLY A 1 253 ? -26.938 1.493 -10.675 1.00 45.41 253 GLY A CA 1
ATOM 1936 C C . GLY A 1 253 ? -27.278 0.619 -11.874 1.00 45.41 253 GLY A C 1
ATOM 1937 O O . GLY A 1 253 ? -26.490 0.491 -12.808 1.00 45.41 253 GLY A O 1
ATOM 1938 N N . THR A 1 254 ? -28.419 -0.047 -11.798 1.00 44.91 254 THR A N 1
ATOM 1939 C CA . THR A 1 254 ? -29.095 -0.639 -12.944 1.00 44.91 254 THR A CA 1
ATOM 1940 C C . THR A 1 254 ? -29.418 0.470 -13.938 1.00 44.91 254 THR A C 1
ATOM 1942 O O . THR A 1 254 ? -30.508 1.031 -13.897 1.00 44.91 254 THR A O 1
ATOM 1945 N N . ASP A 1 255 ? -28.477 0.768 -14.830 1.00 45.19 255 ASP A N 1
ATOM 1946 C CA . ASP A 1 255 ? -28.782 1.348 -16.135 1.00 45.19 255 ASP A CA 1
ATOM 1947 C C . ASP A 1 255 ? -29.449 0.234 -16.961 1.00 45.19 255 ASP A C 1
ATOM 1949 O O . ASP A 1 255 ? -28.823 -0.475 -17.749 1.00 45.19 255 ASP A O 1
ATOM 1953 N N . GLN A 1 256 ? -30.726 -0.005 -16.664 1.00 44.88 256 GLN A N 1
ATOM 1954 C CA . GLN A 1 256 ? -31.667 -0.676 -17.550 1.00 44.88 256 GLN A CA 1
ATOM 1955 C C . GLN A 1 256 ? -32.786 0.321 -17.845 1.00 44.88 256 GLN A C 1
ATOM 1957 O O . GLN A 1 256 ? -33.800 0.323 -17.154 1.00 44.88 256 GLN A O 1
ATOM 1962 N N . GLU A 1 257 ? -32.572 1.150 -18.864 1.00 38.62 257 GLU A N 1
ATOM 1963 C CA . GLU A 1 257 ? -33.608 1.604 -19.801 1.00 38.62 257 GLU A CA 1
ATOM 1964 C C . GLU A 1 257 ? -33.043 1.558 -21.224 1.00 38.62 257 GLU A C 1
ATOM 1966 O O . GLU A 1 257 ? -31.884 1.995 -21.420 1.00 38.62 257 GLU A O 1
#

pLDDT: mean 79.98, std 18.57, range [33.69, 97.38]

InterPro domains:
  IPR009951 Host-nuclease inhibitor protein Gam [PF07352] (111-246)

Solvent-accessible surface area (backbone atoms only — not comparable to full-atom values): 16773 Å² total; per-residue (Å²): 138,82,84,80,78,78,81,81,78,77,78,76,74,75,76,80,75,71,84,78,69,80,79,89,68,76,81,71,81,78,74,90,80,74,81,75,78,79,74,74,86,62,46,91,88,45,43,67,58,50,55,54,49,49,52,53,35,49,75,72,45,17,82,40,93,84,38,91,53,21,68,57,37,53,52,50,52,51,43,51,53,53,42,30,41,74,72,64,76,34,76,78,75,74,73,90,68,79,84,48,71,69,47,45,50,50,50,53,50,53,52,28,55,52,51,53,51,51,52,53,52,48,54,52,50,54,49,54,50,51,53,51,51,50,52,52,52,47,50,44,75,75,38,42,70,60,51,48,52,55,48,62,75,69,54,84,89,60,59,61,50,82,54,99,92,49,72,51,64,73,76,87,77,78,90,76,91,82,83,93,50,67,72,62,50,50,54,50,33,67,71,65,38,72,79,55,45,73,73,64,77,91,74,84,63,60,72,63,49,60,71,44,44,43,76,59,68,94,46,41,22,30,64,90,77,71,44,78,52,89,57,90,90,68,85,82,77,56,92,72,92,71,95,78,85,80,56,79,78,90,77,77,72,81,87,77,130

Organism: Deinococcus gobiensis (strain DSM 21396 / JCM 16679 / CGMCC 1.7299 / I-0) (NCBI:txid745776)